Protein AF-A0A7S3HAK2-F1 (afdb_monomer_lite)

InterPro domains:
  IPR001623 DnaJ domain [PF00226] (1-46)
  IPR001623 DnaJ domain [PS50076] (1-49)
  IPR001623 DnaJ domain [cd06257] (1-38)
  IPR036869 Chaperone J-domain superfamily [G3DSA:1.10.287.110] (1-47)
  IPR036869 Chaperone J-domain superfamily [SSF46565] (1-77)

Foldseek 3Di:
DVQLVVLPLVVVVVVPPCSPVSVVSNVVVVLVCVQVVDPVSVLLCLQPNDVCRDDPVLVVLVCCLCVVPVVVLVVLLVLLVVLVVVLVQLVDPVSLVVLVVVLVVLVVLLVVQDDDPPDGCPDPVNVVVNVVSVVSNVLSVCCVVPVLLSQLVSLLVSVCVVPPPVVCVVDVVVVVVSSVVSSVVSVVCVVVSVVVSVVSVVVSVVSVVVSVVVSVVVVVVSVVSCVVRVVVSVVVVVVVVVVVVVVVVVVVVVVVVVVVVVVVVVVVVVVVVVPDDDD

Radius of gyration: 39.03 Å; chains: 1; bounding box: 120×48×98 Å

Structure (mmCIF, N/CA/C/O backbone):
data_AF-A0A7S3HAK2-F1
#
_entry.id   AF-A0A7S3HAK2-F1
#
loop_
_atom_site.group_PDB
_atom_site.id
_atom_site.type_symbol
_atom_site.label_atom_id
_atom_site.label_alt_id
_atom_site.label_comp_id
_atom_site.label_asym_id
_atom_site.label_entity_id
_atom_site.label_seq_id
_atom_site.pdbx_PDB_ins_code
_atom_site.Cartn_x
_atom_site.Cartn_y
_atom_site.Cartn_z
_atom_site.occupancy
_atom_site.B_iso_or_equiv
_atom_site.auth_seq_id
_atom_site.auth_comp_id
_atom_site.auth_asym_id
_atom_site.auth_atom_id
_atom_site.pdbx_PDB_model_num
ATOM 1 N N . ARG A 1 1 ? 29.337 -20.079 -20.427 1.00 81.25 1 ARG A N 1
ATOM 2 C CA . ARG A 1 1 ? 29.742 -21.440 -19.977 1.00 81.25 1 ARG A CA 1
ATOM 3 C C . ARG A 1 1 ? 31.171 -21.497 -19.427 1.00 81.25 1 ARG A C 1
ATOM 5 O O . ARG A 1 1 ? 31.326 -21.960 -18.312 1.00 81.25 1 ARG A O 1
ATOM 12 N N . ARG A 1 2 ? 32.216 -21.047 -20.148 1.00 88.50 2 ARG A N 1
ATOM 13 C CA . ARG A 1 2 ? 33.596 -21.025 -19.597 1.00 88.50 2 ARG A CA 1
ATOM 14 C C . ARG A 1 2 ? 33.740 -20.060 -18.409 1.00 88.50 2 ARG A C 1
ATOM 16 O O . ARG A 1 2 ? 34.145 -20.494 -17.342 1.00 88.50 2 ARG A O 1
ATOM 23 N N . MET A 1 3 ? 33.287 -18.815 -18.568 1.00 86.31 3 MET A N 1
ATOM 24 C CA . MET A 1 3 ? 33.316 -17.786 -17.513 1.00 86.31 3 MET A CA 1
ATOM 25 C C . MET A 1 3 ? 32.530 -18.194 -16.254 1.00 86.31 3 MET A C 1
ATOM 27 O O . MET A 1 3 ? 33.024 -18.076 -15.141 1.00 86.31 3 MET A O 1
ATOM 31 N N . SER A 1 4 ? 31.337 -18.778 -16.424 1.00 85.88 4 SER A N 1
ATOM 32 C CA . SER A 1 4 ? 30.518 -19.258 -15.300 1.00 85.88 4 SER A CA 1
ATOM 33 C C . SER A 1 4 ? 31.188 -20.386 -14.505 1.00 85.88 4 SER A C 1
ATOM 35 O O . SER A 1 4 ? 30.979 -20.486 -13.308 1.00 85.88 4 SER A O 1
ATOM 37 N N . LEU A 1 5 ? 32.007 -21.229 -15.146 1.00 86.38 5 LEU A N 1
ATOM 38 C CA . LEU A 1 5 ? 32.773 -22.285 -14.469 1.00 86.38 5 LEU A CA 1
ATOM 39 C C . LEU A 1 5 ? 34.067 -21.776 -13.815 1.00 86.38 5 LEU A C 1
ATOM 41 O O . LEU A 1 5 ? 34.674 -22.505 -13.035 1.00 86.38 5 LEU A O 1
ATOM 45 N N . GLN A 1 6 ? 34.540 -20.581 -14.168 1.00 86.06 6 GLN A N 1
ATOM 46 C CA . GLN A 1 6 ? 35.710 -19.956 -13.542 1.00 86.06 6 GLN A CA 1
ATOM 47 C C . GLN A 1 6 ? 35.320 -19.211 -12.264 1.00 86.06 6 GLN A C 1
ATOM 49 O O . GLN A 1 6 ? 36.037 -19.310 -11.277 1.00 86.06 6 GLN A O 1
ATOM 54 N N . HIS A 1 7 ? 34.159 -18.552 -12.268 1.00 87.69 7 HIS A N 1
ATOM 55 C CA . HIS A 1 7 ? 33.665 -17.745 -11.148 1.00 87.69 7 HIS A CA 1
ATOM 56 C C . HIS A 1 7 ? 32.578 -18.436 -10.307 1.00 87.69 7 HIS A C 1
ATOM 58 O O . HIS A 1 7 ? 31.926 -17.783 -9.507 1.00 87.69 7 HIS A O 1
ATOM 64 N N . HIS A 1 8 ? 32.350 -19.745 -10.472 1.00 87.06 8 HIS A N 1
ATOM 65 C CA . HIS A 1 8 ? 31.317 -20.449 -9.704 1.00 87.06 8 HIS A CA 1
ATOM 66 C C . HIS A 1 8 ? 31.630 -20.411 -8.195 1.00 87.06 8 HIS A C 1
ATOM 68 O O . HIS A 1 8 ? 32.752 -20.780 -7.825 1.00 87.06 8 HIS A O 1
ATOM 74 N N . PRO A 1 9 ? 30.669 -20.054 -7.320 1.00 83.50 9 PRO A N 1
ATOM 75 C CA . PRO A 1 9 ? 30.913 -19.903 -5.883 1.00 83.50 9 PRO A CA 1
ATOM 76 C C . PRO A 1 9 ? 31.498 -21.176 -5.258 1.00 83.50 9 PRO A C 1
ATOM 78 O O . PRO A 1 9 ? 32.501 -21.104 -4.555 1.00 83.50 9 PRO A O 1
ATOM 81 N N . ASP A 1 10 ? 30.979 -22.354 -5.616 1.00 84.69 10 ASP A N 1
ATOM 82 C CA . ASP A 1 10 ? 31.488 -23.638 -5.101 1.00 84.69 10 ASP A CA 1
ATOM 83 C C . ASP A 1 10 ? 32.946 -23.934 -5.482 1.00 84.69 10 ASP A C 1
ATOM 85 O O . ASP A 1 10 ? 33.647 -24.644 -4.766 1.00 84.69 10 ASP A O 1
ATOM 89 N N . LYS A 1 11 ? 33.425 -23.385 -6.604 1.00 81.94 11 LYS A N 1
ATOM 90 C CA . LYS A 1 11 ? 34.792 -23.614 -7.079 1.00 81.94 11 LYS A CA 1
ATOM 91 C C . LYS A 1 11 ? 35.786 -22.651 -6.437 1.00 81.94 11 LYS A C 1
ATOM 93 O O . LYS A 1 11 ? 36.896 -23.056 -6.112 1.00 81.94 11 LYS A O 1
ATOM 98 N N . VAL A 1 12 ? 35.396 -21.390 -6.246 1.00 77.56 12 VAL A N 1
ATOM 99 C CA . VAL A 1 12 ? 36.269 -20.356 -5.663 1.00 77.56 12 VAL A CA 1
ATOM 100 C C . VAL A 1 12 ? 36.343 -20.477 -4.139 1.00 77.56 12 VAL A C 1
ATOM 102 O O . VAL A 1 12 ? 37.389 -20.204 -3.551 1.00 77.56 12 VAL A O 1
ATOM 105 N N . ARG A 1 13 ? 35.293 -21.005 -3.493 1.00 66.19 13 ARG A N 1
ATOM 106 C CA . ARG A 1 13 ? 35.274 -21.289 -2.047 1.00 66.19 13 ARG A CA 1
ATOM 107 C C . ARG A 1 13 ? 36.37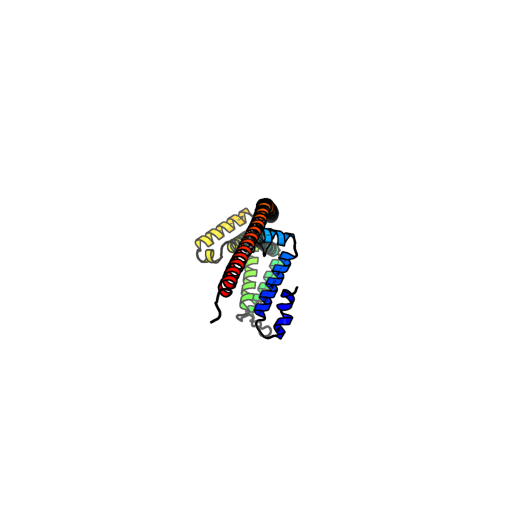1 -22.271 -1.611 1.00 66.19 13 ARG A C 1
ATOM 109 O O . ARG A 1 13 ? 36.808 -22.214 -0.468 1.00 66.19 13 ARG A O 1
ATOM 116 N N . ALA A 1 14 ? 36.858 -23.112 -2.526 1.00 61.66 14 ALA A N 1
ATOM 117 C CA . ALA A 1 14 ? 37.976 -24.029 -2.298 1.00 61.66 14 ALA A CA 1
ATOM 118 C C . ALA A 1 14 ? 39.368 -23.364 -2.382 1.00 61.66 14 ALA A C 1
ATOM 120 O O . ALA A 1 14 ? 40.349 -23.965 -1.952 1.00 61.66 14 ALA A O 1
ATOM 121 N N . SER A 1 15 ? 39.477 -22.144 -2.923 1.00 63.06 15 SER A N 1
ATOM 122 C CA . SER A 1 15 ? 40.757 -21.456 -3.180 1.00 63.06 15 SER A CA 1
ATOM 123 C C . SER A 1 15 ? 41.043 -20.262 -2.258 1.00 63.06 15 SER A C 1
ATOM 125 O O . SER A 1 15 ? 42.064 -19.604 -2.423 1.00 63.06 15 SER A O 1
ATOM 127 N N . GLY A 1 16 ? 40.197 -20.003 -1.256 1.00 61.69 16 GLY A N 1
ATOM 128 C CA . GLY A 1 16 ? 40.540 -19.163 -0.098 1.00 61.69 16 GLY A CA 1
ATOM 129 C C . GLY A 1 16 ? 40.621 -17.644 -0.310 1.00 61.69 16 GLY A C 1
ATOM 130 O O . GLY A 1 16 ? 40.811 -16.934 0.672 1.00 61.69 16 GLY A O 1
ATOM 131 N N . SER A 1 17 ? 40.436 -17.110 -1.523 1.00 60.62 17 SER A N 1
ATOM 132 C CA . SER A 1 17 ? 40.455 -15.661 -1.779 1.00 60.62 17 SER A CA 1
ATOM 133 C C . SER A 1 17 ? 39.215 -15.160 -2.535 1.00 60.62 17 SER A C 1
ATOM 135 O O . SER A 1 17 ? 38.797 -15.717 -3.546 1.00 60.62 17 SER A O 1
ATOM 137 N N . SER A 1 18 ? 38.621 -14.097 -1.980 1.00 67.69 18 SER A N 1
ATOM 138 C CA . SER A 1 18 ? 37.522 -13.267 -2.500 1.00 67.69 18 SER A CA 1
ATOM 139 C C . SER A 1 18 ? 36.277 -13.997 -3.038 1.00 67.69 18 SER A C 1
ATOM 141 O O . SER A 1 18 ? 35.887 -13.880 -4.201 1.00 67.69 18 SER A O 1
ATOM 143 N N . CYS A 1 19 ? 35.603 -14.739 -2.150 1.00 76.88 19 CYS A N 1
ATOM 144 C CA . CYS A 1 19 ? 34.289 -15.343 -2.423 1.00 76.88 19 CYS A CA 1
ATOM 145 C C . CYS A 1 19 ? 33.247 -14.291 -2.859 1.00 76.88 19 CYS A C 1
ATOM 147 O O . CYS A 1 19 ? 32.404 -14.564 -3.709 1.00 76.88 19 CYS A O 1
ATOM 149 N N . GLU A 1 20 ? 33.335 -13.079 -2.310 1.00 81.06 20 GLU A N 1
ATOM 150 C CA . GLU A 1 20 ? 32.412 -11.980 -2.593 1.00 81.06 20 GLU A CA 1
ATOM 151 C C . GLU A 1 20 ? 32.584 -11.424 -4.016 1.00 81.06 20 GLU A C 1
ATOM 153 O O . GLU A 1 20 ? 31.606 -11.352 -4.760 1.00 81.06 20 GLU A O 1
ATOM 158 N N . GLU A 1 21 ? 33.819 -11.158 -4.462 1.00 82.75 21 GLU A N 1
ATOM 159 C CA . GLU A 1 21 ? 34.089 -10.731 -5.846 1.00 82.75 21 GLU A CA 1
ATOM 160 C C . GLU A 1 21 ? 33.729 -11.809 -6.871 1.00 82.75 21 GLU A C 1
ATOM 162 O O . GLU A 1 21 ? 33.242 -11.507 -7.963 1.00 82.75 21 GLU A O 1
ATOM 167 N N . ALA A 1 22 ? 33.972 -13.080 -6.543 1.00 83.81 22 ALA A N 1
ATOM 168 C CA . ALA A 1 22 ? 33.587 -14.184 -7.412 1.00 83.81 22 ALA A CA 1
ATOM 169 C C . ALA A 1 22 ? 32.064 -14.297 -7.535 1.00 83.81 22 ALA A C 1
ATOM 171 O O . ALA A 1 22 ? 31.567 -14.508 -8.640 1.00 83.81 22 ALA A O 1
ATOM 172 N N . ASN A 1 23 ? 31.329 -14.104 -6.436 1.00 85.94 23 ASN A N 1
ATOM 173 C CA . ASN A 1 23 ? 29.870 -14.114 -6.441 1.00 85.94 23 ASN A CA 1
ATOM 174 C C . ASN A 1 23 ? 29.300 -12.920 -7.229 1.00 85.94 23 ASN A C 1
ATOM 176 O O . ASN A 1 23 ? 28.389 -13.102 -8.035 1.00 85.94 23 ASN A O 1
ATOM 180 N N . ALA A 1 24 ? 29.891 -11.728 -7.080 1.00 85.50 24 ALA A N 1
ATOM 181 C CA . ALA A 1 24 ? 29.535 -10.548 -7.870 1.00 85.50 24 ALA A CA 1
ATOM 182 C C . ALA A 1 24 ? 29.743 -10.794 -9.376 1.00 85.50 24 ALA A C 1
ATOM 184 O O . ALA A 1 24 ? 28.796 -10.690 -10.156 1.00 85.50 24 ALA A O 1
ATOM 185 N N . LYS A 1 25 ? 30.933 -11.263 -9.781 1.00 87.31 25 LYS A N 1
ATOM 186 C CA . LYS A 1 25 ? 31.226 -11.606 -11.187 1.00 87.31 25 LYS A CA 1
ATOM 187 C C . LYS A 1 25 ? 30.340 -12.728 -11.715 1.00 87.31 25 LYS A C 1
ATOM 189 O O . LYS A 1 25 ? 29.960 -12.724 -12.884 1.00 87.31 25 LYS A O 1
ATOM 194 N N . PHE A 1 26 ? 30.006 -13.715 -10.888 1.00 89.50 26 PHE A N 1
ATOM 195 C CA . PHE A 1 26 ? 29.101 -14.787 -11.285 1.00 89.50 26 PHE A CA 1
ATOM 196 C C . PHE A 1 26 ? 27.686 -14.263 -11.548 1.00 89.50 26 PHE A C 1
ATOM 198 O O . PHE A 1 26 ? 27.078 -14.651 -12.550 1.00 89.50 26 PHE A O 1
ATOM 205 N N . ASN A 1 27 ? 27.193 -13.356 -10.701 1.00 86.94 27 ASN A N 1
ATOM 206 C CA . ASN A 1 27 ? 25.912 -12.681 -10.892 1.00 86.94 27 ASN A CA 1
ATOM 207 C C . ASN A 1 27 ? 25.912 -11.824 -12.164 1.00 86.94 27 ASN A C 1
ATOM 209 O O . ASN A 1 27 ? 24.995 -11.966 -12.970 1.00 86.94 27 ASN A O 1
ATOM 213 N N . GLU A 1 28 ? 26.968 -11.051 -12.429 1.00 86.62 28 GLU A N 1
ATOM 214 C CA . GLU A 1 28 ? 27.127 -10.307 -13.690 1.00 86.62 28 GLU A CA 1
ATOM 215 C C . GLU A 1 28 ? 27.095 -11.235 -14.915 1.00 86.62 28 GLU A C 1
ATOM 217 O O . GLU A 1 28 ? 26.378 -10.989 -15.885 1.00 86.62 28 GLU A O 1
ATOM 222 N N . ILE A 1 29 ? 27.826 -12.357 -14.871 1.00 89.56 29 ILE A N 1
ATOM 223 C CA . ILE A 1 29 ? 27.848 -13.347 -15.960 1.00 89.56 29 ILE A CA 1
ATOM 224 C C . ILE A 1 29 ? 26.463 -13.969 -16.166 1.00 89.56 29 ILE A C 1
ATOM 226 O O . ILE A 1 29 ? 26.085 -14.266 -17.305 1.00 89.56 29 ILE A O 1
ATOM 230 N N . LYS A 1 30 ? 25.720 -14.208 -15.082 1.00 89.06 30 LYS A N 1
ATOM 231 C CA . LYS A 1 30 ? 24.353 -14.726 -15.136 1.00 89.06 30 LYS A CA 1
ATOM 232 C C . LYS A 1 30 ? 23.422 -13.710 -15.801 1.00 89.06 30 LYS A C 1
ATOM 234 O O . LYS A 1 30 ? 22.763 -14.077 -16.768 1.00 89.06 30 LYS A O 1
ATOM 239 N N . ILE A 1 31 ? 23.455 -12.450 -15.368 1.00 83.75 31 ILE A N 1
ATOM 240 C CA . ILE A 1 31 ? 22.661 -11.355 -15.948 1.00 83.75 31 ILE A CA 1
ATOM 241 C C . ILE A 1 31 ? 22.978 -11.196 -17.440 1.00 83.75 31 ILE A C 1
ATOM 243 O O . ILE A 1 31 ? 22.075 -11.226 -18.278 1.00 83.75 31 ILE A O 1
ATOM 247 N N . ALA A 1 32 ? 24.263 -11.138 -17.801 1.00 87.12 32 ALA A N 1
ATOM 248 C CA . ALA A 1 32 ? 24.695 -11.035 -19.192 1.00 87.12 32 ALA A CA 1
ATOM 249 C C . ALA A 1 32 ? 24.219 -12.229 -20.033 1.00 87.12 32 ALA A C 1
ATOM 251 O O . ALA A 1 32 ? 23.797 -12.067 -21.179 1.00 87.12 32 ALA A O 1
ATOM 252 N N . ARG A 1 33 ? 24.256 -13.446 -19.478 1.00 90.00 33 ARG A N 1
ATOM 253 C CA . ARG A 1 33 ? 23.726 -14.634 -20.156 1.00 90.00 33 ARG A CA 1
ATOM 254 C C . ARG A 1 33 ? 22.219 -14.523 -20.367 1.00 90.00 33 ARG A C 1
ATOM 256 O O . ARG A 1 33 ? 21.771 -14.842 -21.464 1.00 90.00 33 ARG A O 1
ATOM 263 N N . ASP A 1 34 ? 21.466 -14.099 -19.361 1.00 85.25 34 ASP A N 1
ATOM 264 C CA . ASP A 1 34 ? 20.006 -14.005 -19.438 1.00 85.25 34 ASP A CA 1
ATOM 265 C C . ASP A 1 34 ? 19.568 -12.973 -20.490 1.00 85.25 34 ASP A C 1
ATOM 267 O O . ASP A 1 34 ? 18.621 -13.221 -21.235 1.00 85.25 34 ASP A O 1
ATOM 271 N N . ILE A 1 35 ? 20.312 -11.870 -20.636 1.00 82.56 35 ILE A N 1
ATOM 272 C CA . ILE A 1 35 ? 20.111 -10.895 -21.720 1.00 82.56 35 ILE A CA 1
ATOM 273 C C . ILE A 1 35 ? 20.455 -11.503 -23.087 1.00 82.56 35 ILE A C 1
ATOM 275 O O . ILE A 1 35 ? 19.730 -11.288 -24.052 1.00 82.56 35 ILE A O 1
ATOM 279 N N . LEU A 1 36 ? 21.559 -12.250 -23.198 1.00 85.00 36 LEU A N 1
ATOM 280 C CA . LEU A 1 36 ? 22.047 -12.773 -24.482 1.00 85.00 36 LEU A CA 1
ATOM 281 C C . LEU A 1 36 ? 21.280 -14.000 -25.001 1.00 85.00 36 LEU A C 1
ATOM 283 O O . LEU A 1 36 ? 21.288 -14.241 -26.212 1.00 85.00 36 LEU A O 1
ATOM 287 N N . VAL A 1 37 ? 20.693 -14.800 -24.108 1.00 89.69 37 VAL A N 1
ATOM 288 C CA . VAL A 1 37 ? 19.916 -16.003 -24.454 1.00 89.69 37 VAL A CA 1
ATOM 289 C C . VAL A 1 37 ? 18.532 -15.628 -24.976 1.00 89.69 37 VAL A C 1
ATOM 291 O O . VAL A 1 37 ? 18.062 -16.259 -25.922 1.00 89.69 37 VAL A O 1
ATOM 294 N N . ASP A 1 38 ? 17.903 -14.608 -24.395 1.00 82.50 38 ASP A N 1
ATOM 295 C CA . ASP A 1 38 ? 16.605 -14.110 -24.841 1.00 82.50 38 ASP A CA 1
ATOM 296 C C . ASP A 1 38 ? 16.791 -13.192 -26.072 1.00 82.50 38 ASP A C 1
ATOM 298 O O . ASP A 1 38 ? 17.42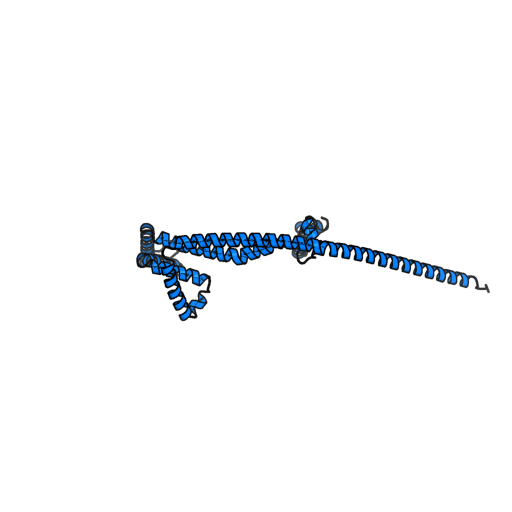3 -12.135 -25.968 1.00 82.50 38 ASP A O 1
ATOM 302 N N . PRO A 1 39 ? 16.277 -13.571 -27.261 1.00 81.25 39 PRO A N 1
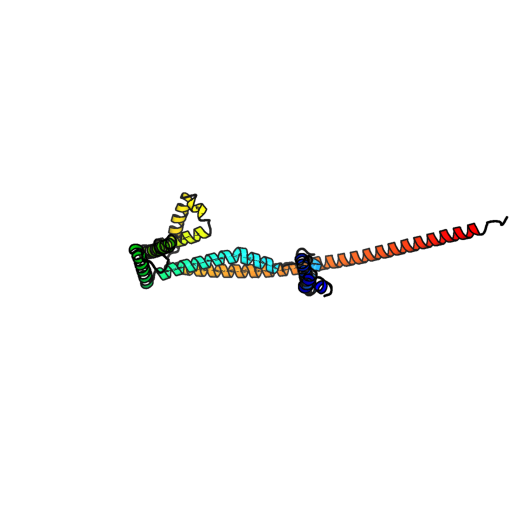ATOM 303 C CA . PRO A 1 39 ? 16.470 -12.797 -28.484 1.00 81.25 39 PRO A CA 1
ATOM 304 C C . PRO A 1 39 ? 15.849 -11.396 -28.409 1.00 81.25 39 PRO A C 1
ATOM 306 O O . PRO A 1 39 ? 16.384 -10.467 -29.025 1.00 81.25 39 PRO A O 1
ATOM 309 N N . ASP A 1 40 ? 14.772 -11.213 -27.643 1.00 75.81 40 ASP A N 1
ATOM 310 C CA . ASP A 1 40 ? 14.106 -9.923 -27.501 1.00 75.81 40 ASP A CA 1
ATOM 311 C C . ASP A 1 40 ? 14.887 -8.996 -26.573 1.00 75.81 40 ASP A C 1
ATOM 313 O O . ASP A 1 40 ? 15.149 -7.847 -26.949 1.00 75.81 40 ASP A O 1
ATOM 317 N N . ARG A 1 41 ? 15.356 -9.505 -25.424 1.00 75.06 41 ARG A N 1
ATOM 318 C CA . ARG A 1 41 ? 16.231 -8.741 -24.512 1.00 75.06 41 ARG A CA 1
ATOM 319 C C . ARG A 1 41 ? 17.558 -8.396 -25.165 1.00 75.06 41 ARG A C 1
ATOM 321 O O . ARG A 1 41 ? 18.004 -7.254 -25.070 1.00 75.06 41 ARG A O 1
ATOM 328 N N . ARG A 1 42 ? 18.153 -9.338 -25.900 1.00 81.94 42 ARG A N 1
ATOM 329 C CA . ARG A 1 42 ? 19.372 -9.096 -26.673 1.00 81.94 42 ARG A CA 1
ATOM 330 C C . ARG A 1 42 ? 19.169 -7.977 -27.687 1.00 81.94 42 ARG A C 1
ATOM 332 O O . ARG A 1 42 ? 20.033 -7.117 -27.814 1.00 81.94 42 ARG A O 1
ATOM 339 N N . LYS A 1 43 ? 18.035 -7.962 -28.397 1.00 76.69 43 LYS A N 1
ATOM 340 C CA . LYS A 1 43 ? 17.720 -6.915 -29.378 1.00 76.69 43 LYS A CA 1
ATOM 341 C C . LYS A 1 43 ? 17.527 -5.548 -28.712 1.00 76.69 43 LYS A C 1
ATOM 343 O O . LYS A 1 43 ? 17.961 -4.553 -29.284 1.00 76.69 43 LYS A O 1
ATOM 348 N N . ILE A 1 44 ? 16.912 -5.489 -27.528 1.00 68.25 44 ILE A N 1
ATOM 349 C CA . ILE A 1 44 ? 16.760 -4.252 -26.738 1.00 68.25 44 ILE A CA 1
ATOM 350 C C . ILE A 1 44 ? 18.128 -3.742 -26.272 1.00 68.25 44 ILE A C 1
ATOM 352 O O . ILE A 1 44 ? 18.466 -2.602 -26.572 1.00 68.25 44 ILE A O 1
ATOM 356 N N . HIS A 1 45 ? 18.948 -4.595 -25.654 1.00 73.94 45 HIS A N 1
ATOM 357 C CA . HIS A 1 45 ? 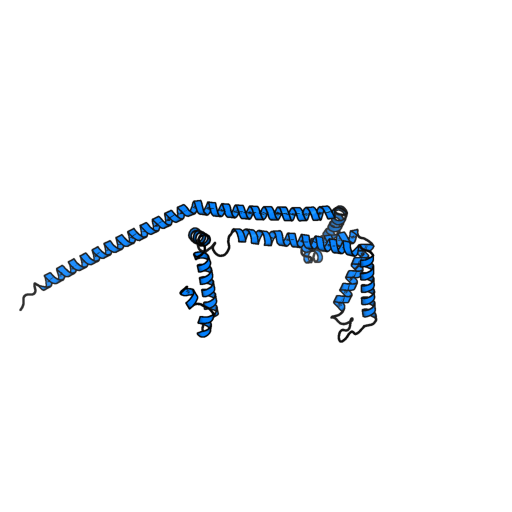20.305 -4.245 -25.216 1.00 73.94 45 HIS A CA 1
ATOM 358 C C . HIS A 1 45 ? 21.183 -3.773 -26.388 1.00 73.94 45 HIS A C 1
ATOM 360 O O . HIS A 1 45 ? 21.924 -2.799 -26.284 1.00 73.94 45 HIS A O 1
ATOM 366 N N . ASP A 1 46 ? 21.057 -4.419 -27.548 1.00 73.88 46 ASP A N 1
ATOM 367 C CA . ASP A 1 46 ? 21.720 -4.000 -28.783 1.00 73.88 46 ASP A CA 1
ATOM 368 C C . ASP A 1 46 ? 21.246 -2.621 -29.283 1.00 73.88 46 ASP A C 1
ATOM 370 O O . ASP A 1 46 ? 22.010 -1.918 -29.951 1.00 73.88 46 ASP A O 1
ATOM 374 N N . THR A 1 47 ? 19.991 -2.256 -29.016 1.00 65.75 47 THR A N 1
ATOM 375 C CA . THR A 1 47 ? 19.382 -1.019 -29.522 1.00 65.75 47 THR A CA 1
ATOM 376 C C . THR A 1 47 ? 19.637 0.164 -28.586 1.00 65.75 47 THR A C 1
ATOM 378 O O . THR A 1 47 ? 19.961 1.249 -29.054 1.00 65.75 47 THR A O 1
ATOM 381 N N . PHE A 1 48 ? 19.530 -0.046 -27.275 1.00 62.09 48 PHE A N 1
ATOM 382 C CA . PHE A 1 48 ? 19.531 1.027 -26.279 1.00 62.09 48 PHE A CA 1
ATOM 383 C C . PHE A 1 48 ? 20.806 1.108 -25.427 1.00 62.09 48 PHE A C 1
ATOM 385 O O . PHE A 1 48 ? 21.026 2.120 -24.771 1.00 62.09 48 PHE A O 1
ATOM 392 N N . GLY A 1 49 ? 21.674 0.092 -25.459 1.00 64.81 49 GLY A N 1
ATOM 393 C CA . GLY A 1 49 ? 22.841 0.017 -24.578 1.00 64.81 49 GLY A CA 1
ATOM 394 C C . GLY A 1 49 ? 22.516 -0.561 -23.195 1.00 64.81 49 GLY A C 1
ATOM 395 O O . GLY A 1 49 ? 21.433 -1.096 -22.967 1.00 64.81 49 GLY A O 1
ATOM 396 N N . ILE A 1 50 ? 23.501 -0.499 -22.294 1.00 59.31 50 ILE A N 1
ATOM 397 C CA . ILE A 1 50 ? 23.497 -1.161 -20.974 1.00 59.31 50 ILE A CA 1
ATOM 398 C C . ILE A 1 50 ? 22.433 -0.567 -20.024 1.00 59.31 50 ILE A C 1
ATOM 400 O O . ILE A 1 50 ? 21.909 -1.291 -19.183 1.00 59.31 50 ILE A O 1
ATOM 404 N N . ASP A 1 51 ? 22.029 0.694 -20.219 1.00 53.78 51 ASP A N 1
ATOM 405 C CA . ASP A 1 51 ? 21.234 1.459 -19.239 1.00 53.78 51 ASP A CA 1
ATOM 406 C C . ASP A 1 51 ? 19.724 1.141 -19.196 1.00 53.78 51 ASP A C 1
ATOM 408 O O . ASP A 1 51 ? 19.017 1.664 -18.344 1.00 53.78 51 ASP A O 1
ATOM 412 N N . LEU A 1 52 ? 19.208 0.267 -20.069 1.00 53.97 52 LEU A N 1
ATOM 413 C CA . LEU A 1 52 ? 17.799 -0.186 -20.062 1.00 53.97 52 LEU A CA 1
ATOM 414 C C . LEU A 1 52 ? 17.664 -1.704 -19.801 1.00 53.97 52 LEU A C 1
ATOM 416 O O . LEU A 1 52 ? 16.636 -2.309 -20.101 1.00 53.97 52 LEU A O 1
ATOM 420 N N . GLY A 1 53 ? 18.740 -2.357 -19.344 1.00 49.81 53 GLY A N 1
ATOM 421 C CA . GLY A 1 53 ? 18.910 -3.812 -19.447 1.00 49.81 53 GLY A CA 1
ATOM 422 C C . GLY A 1 53 ? 18.434 -4.669 -18.270 1.00 49.81 53 GLY A C 1
ATOM 423 O O . GLY A 1 53 ? 18.299 -5.889 -18.445 1.00 49.81 53 GLY A O 1
ATOM 424 N N . GLU A 1 54 ? 18.190 -4.094 -17.092 1.00 59.38 54 GLU A N 1
ATOM 425 C CA . GLU A 1 54 ? 17.920 -4.899 -15.891 1.00 59.38 54 GLU A CA 1
ATOM 426 C C . GLU A 1 54 ? 16.437 -5.258 -15.736 1.00 59.38 54 GLU A C 1
ATOM 428 O O . GLU A 1 54 ? 16.126 -6.445 -15.593 1.00 59.38 54 GLU A O 1
ATOM 433 N N . GLU A 1 55 ? 15.521 -4.301 -15.908 1.00 58.88 55 GLU A N 1
ATOM 434 C CA . GLU A 1 55 ? 14.074 -4.533 -15.848 1.00 58.88 55 GLU A CA 1
ATOM 435 C C . GLU A 1 55 ? 13.383 -4.200 -17.174 1.00 58.88 55 GLU A C 1
ATOM 437 O O . GLU A 1 55 ? 13.812 -3.347 -17.948 1.00 58.88 55 GLU A O 1
ATOM 442 N N . LYS A 1 56 ? 12.300 -4.923 -17.489 1.00 67.19 56 LYS A N 1
ATOM 443 C CA . LYS A 1 56 ? 11.465 -4.528 -18.626 1.00 67.19 56 LYS A CA 1
ATOM 444 C C . LYS A 1 56 ? 10.834 -3.179 -18.250 1.00 67.19 56 LYS A C 1
ATOM 446 O O . LYS A 1 56 ? 10.191 -3.129 -17.210 1.00 67.19 56 LYS A O 1
ATOM 451 N N . PRO A 1 57 ? 10.912 -2.130 -19.077 1.00 68.25 57 PRO A N 1
ATOM 452 C CA . PRO A 1 57 ? 10.270 -0.836 -18.788 1.00 68.25 57 PRO A CA 1
ATOM 453 C C . PRO A 1 57 ? 8.753 -0.952 -18.536 1.00 68.25 57 PRO A C 1
ATOM 455 O O . PRO A 1 57 ? 8.169 -0.172 -17.791 1.00 68.25 57 PRO A O 1
ATOM 458 N N . GLU A 1 58 ? 8.102 -1.975 -19.098 1.00 71.06 58 GLU A N 1
ATOM 459 C CA . GLU A 1 58 ? 6.711 -2.333 -18.783 1.00 71.06 58 GLU A CA 1
ATOM 460 C C . GLU A 1 58 ? 6.523 -2.733 -17.310 1.00 71.06 58 GLU A C 1
ATOM 462 O O . GLU A 1 58 ? 5.509 -2.393 -16.701 1.00 71.06 58 GLU A O 1
ATOM 467 N N . LEU A 1 59 ? 7.502 -3.452 -16.745 1.00 73.81 59 LEU A N 1
ATOM 468 C CA . LEU A 1 59 ? 7.529 -3.836 -15.337 1.00 73.81 59 LEU A CA 1
ATOM 469 C C . LEU A 1 59 ? 7.812 -2.630 -14.451 1.00 73.81 59 LEU A C 1
ATOM 471 O O . LEU A 1 59 ? 7.167 -2.538 -13.423 1.00 73.81 59 LEU A O 1
ATOM 475 N N . GLU A 1 60 ? 8.676 -1.693 -14.845 1.00 77.44 60 GLU A N 1
ATOM 476 C CA . GLU A 1 60 ? 8.927 -0.469 -14.066 1.00 77.44 60 GLU A CA 1
ATOM 477 C C . GLU A 1 60 ? 7.669 0.399 -13.945 1.00 77.44 60 GLU A C 1
ATOM 479 O O . GLU A 1 60 ? 7.291 0.826 -12.857 1.00 77.44 60 GLU A O 1
ATOM 484 N N . VAL A 1 61 ? 6.951 0.623 -15.049 1.00 79.56 61 VAL A N 1
ATOM 485 C CA . VAL A 1 61 ? 5.693 1.386 -15.011 1.00 79.56 61 VAL A CA 1
ATOM 486 C C . VAL A 1 61 ? 4.628 0.645 -14.205 1.00 79.56 61 VAL A C 1
ATOM 488 O O . VAL A 1 61 ? 3.862 1.269 -13.469 1.00 79.56 61 VAL A O 1
ATOM 491 N N . TRP A 1 62 ? 4.606 -0.687 -14.283 1.00 80.50 62 TRP A N 1
ATOM 492 C CA . TRP A 1 62 ? 3.724 -1.505 -13.459 1.00 80.50 62 TRP A CA 1
ATOM 493 C C . TRP A 1 62 ? 4.095 -1.450 -11.972 1.00 80.50 62 TRP A C 1
ATOM 495 O O . TRP A 1 62 ? 3.214 -1.260 -11.140 1.00 80.50 62 TRP A O 1
ATOM 505 N N . THR A 1 63 ? 5.370 -1.581 -11.608 1.00 81.38 63 THR A N 1
ATOM 506 C CA . THR A 1 63 ? 5.828 -1.549 -10.212 1.00 81.38 63 THR A CA 1
ATOM 507 C C . THR A 1 63 ? 5.660 -0.164 -9.607 1.00 81.38 63 THR A C 1
ATOM 509 O O . THR A 1 63 ? 5.208 -0.070 -8.468 1.00 81.38 63 THR A O 1
ATOM 512 N N . ILE A 1 64 ? 5.910 0.904 -10.368 1.00 85.50 64 ILE A N 1
ATOM 513 C CA . ILE A 1 64 ? 5.623 2.283 -9.957 1.00 85.50 64 ILE A CA 1
ATOM 514 C C . ILE A 1 64 ? 4.111 2.483 -9.814 1.00 85.50 64 ILE A C 1
ATOM 516 O O . ILE A 1 64 ? 3.651 2.969 -8.784 1.00 85.50 64 ILE A O 1
ATOM 520 N N . GLY A 1 65 ? 3.307 2.065 -10.796 1.00 80.50 65 GLY A N 1
ATOM 521 C CA . GLY A 1 65 ? 1.849 2.198 -10.738 1.00 80.50 65 GLY A CA 1
ATOM 522 C C . GLY A 1 65 ? 1.235 1.440 -9.555 1.00 80.50 65 GLY A C 1
ATOM 523 O O . GLY A 1 65 ? 0.441 1.990 -8.787 1.00 80.50 65 GLY A O 1
ATOM 524 N N . VAL A 1 66 ? 1.644 0.189 -9.350 1.00 84.69 66 VAL A N 1
ATOM 525 C CA . VAL A 1 66 ? 1.178 -0.644 -8.235 1.00 84.69 66 VAL A CA 1
ATOM 526 C C . VAL A 1 66 ? 1.710 -0.132 -6.896 1.00 84.69 66 VAL A C 1
ATOM 528 O O . VAL A 1 66 ? 0.951 -0.027 -5.934 1.00 84.69 66 VAL A O 1
ATOM 531 N N . GLY A 1 67 ? 2.995 0.207 -6.817 1.00 85.62 67 GLY A N 1
ATOM 532 C CA . GLY A 1 67 ? 3.653 0.624 -5.582 1.00 85.62 67 GLY A CA 1
ATOM 533 C C . GLY A 1 67 ? 3.228 2.012 -5.112 1.00 85.62 67 GLY A C 1
ATOM 534 O O . GLY A 1 67 ? 2.931 2.192 -3.933 1.00 85.62 67 GLY A O 1
ATOM 535 N N . SER A 1 68 ? 3.157 2.984 -6.020 1.00 86.06 68 SER A N 1
ATOM 536 C CA . SER A 1 68 ? 2.879 4.383 -5.682 1.00 86.06 68 SER A CA 1
ATOM 537 C C . SER A 1 68 ? 1.391 4.719 -5.643 1.00 86.06 68 SER A C 1
ATOM 539 O O . SER A 1 68 ? 1.008 5.603 -4.882 1.00 86.06 68 SER A O 1
ATOM 541 N N . MET A 1 69 ? 0.544 4.047 -6.433 1.00 84.00 69 MET A N 1
ATOM 542 C CA . MET A 1 69 ? -0.895 4.344 -6.469 1.00 84.00 69 MET A CA 1
ATOM 543 C C . MET A 1 69 ? -1.729 3.233 -5.840 1.00 84.00 69 MET A C 1
ATOM 545 O O . MET A 1 69 ? -2.452 3.475 -4.872 1.00 84.00 69 MET A O 1
ATOM 549 N N . LEU A 1 70 ? -1.617 2.001 -6.346 1.00 86.81 70 LEU A N 1
ATOM 550 C CA . LEU A 1 70 ? -2.516 0.922 -5.930 1.00 86.81 70 LEU A CA 1
ATOM 551 C C . LEU A 1 70 ? -2.310 0.517 -4.46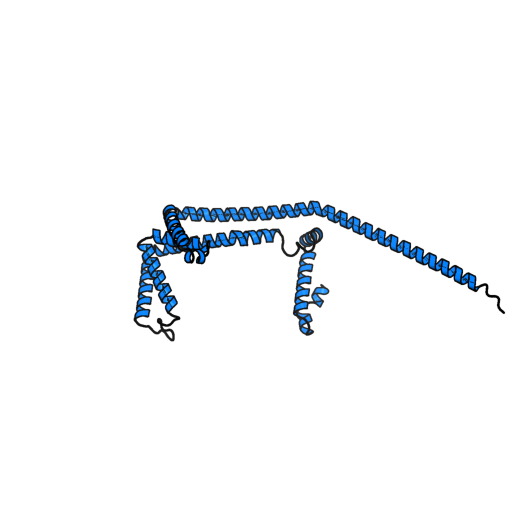4 1.00 86.81 70 LEU A C 1
ATOM 553 O O . LEU A 1 70 ? -3.286 0.262 -3.766 1.00 86.81 70 LEU A O 1
ATOM 557 N N . SER A 1 71 ? -1.066 0.479 -3.984 1.00 88.62 71 SER A N 1
ATOM 558 C CA . SER A 1 71 ? -0.748 0.070 -2.613 1.00 88.62 71 SER A CA 1
ATOM 559 C C . SER A 1 71 ? -1.288 1.051 -1.558 1.00 88.62 71 SER A C 1
ATOM 561 O O . SER A 1 71 ? -2.039 0.604 -0.680 1.00 88.62 71 SER A O 1
ATOM 563 N N . PRO A 1 72 ? -1.043 2.378 -1.640 1.00 87.62 72 PRO A N 1
ATOM 564 C CA . PRO A 1 72 ? -1.657 3.335 -0.718 1.00 87.62 72 PRO A CA 1
ATOM 565 C C . PRO A 1 72 ? -3.185 3.326 -0.782 1.00 87.62 72 PRO A C 1
ATOM 567 O O . PRO A 1 72 ? -3.847 3.309 0.255 1.00 87.62 72 PRO A O 1
ATOM 570 N N . MET A 1 73 ? -3.761 3.269 -1.987 1.00 86.56 73 MET A N 1
ATOM 571 C CA . MET A 1 73 ? -5.216 3.275 -2.173 1.00 86.56 73 MET A CA 1
ATOM 572 C C . MET A 1 73 ? -5.872 1.990 -1.668 1.00 86.56 73 MET A C 1
ATOM 574 O O . MET A 1 73 ? -6.918 2.045 -1.025 1.00 86.56 73 MET A O 1
ATOM 578 N N . GLY A 1 74 ? -5.243 0.841 -1.913 1.00 86.44 74 GLY A N 1
ATOM 579 C CA . GLY A 1 74 ? -5.678 -0.459 -1.418 1.00 86.44 74 GLY A CA 1
ATOM 580 C C . GLY A 1 74 ? -5.568 -0.550 0.100 1.00 86.44 74 GLY A C 1
ATOM 581 O O . GLY A 1 74 ? -6.501 -1.012 0.752 1.00 86.44 74 GLY A O 1
ATOM 582 N N . THR A 1 75 ? -4.483 -0.034 0.681 1.00 89.31 75 THR A N 1
ATOM 583 C CA . THR A 1 75 ? -4.309 0.042 2.139 1.00 89.31 75 THR A CA 1
ATOM 584 C C . THR A 1 75 ? -5.359 0.951 2.767 1.00 89.31 75 THR A C 1
ATOM 586 O O . THR A 1 75 ? -5.971 0.581 3.768 1.00 89.31 75 THR A O 1
ATOM 589 N N . PHE A 1 76 ? -5.618 2.113 2.163 1.00 88.44 76 PHE A N 1
ATOM 590 C CA . PHE A 1 76 ? -6.667 3.024 2.608 1.00 88.44 76 PHE A CA 1
ATOM 591 C C . PHE A 1 76 ? -8.051 2.363 2.530 1.00 88.44 76 PHE A C 1
ATOM 593 O O . PHE A 1 76 ? -8.777 2.363 3.520 1.00 88.44 76 PHE A O 1
ATOM 600 N N . ALA A 1 77 ? -8.384 1.714 1.409 1.00 88.56 77 ALA A N 1
ATOM 601 C CA . ALA A 1 77 ? -9.643 0.990 1.235 1.00 88.56 77 ALA A CA 1
ATOM 602 C C . ALA A 1 77 ? -9.822 -0.151 2.235 1.00 88.56 77 ALA A C 1
ATOM 604 O O . ALA A 1 77 ? -10.883 -0.281 2.848 1.00 88.56 77 ALA A O 1
ATOM 605 N N . LEU A 1 78 ? -8.770 -0.938 2.457 1.00 89.69 78 LEU A N 1
ATOM 606 C CA . LEU A 1 78 ? -8.775 -2.002 3.450 1.00 89.69 78 LEU A CA 1
ATOM 607 C C . LEU A 1 78 ? -8.985 -1.436 4.857 1.00 89.69 78 LEU A C 1
ATOM 609 O O . LEU A 1 78 ? -9.816 -1.955 5.596 1.00 89.69 78 LEU A O 1
ATOM 613 N N . LYS A 1 79 ? -8.296 -0.347 5.222 1.00 90.50 79 LYS A N 1
ATOM 614 C CA . LYS A 1 79 ? -8.483 0.325 6.516 1.00 90.50 79 LYS A CA 1
ATOM 615 C C . LYS A 1 79 ? -9.905 0.858 6.676 1.00 90.50 79 LYS A C 1
ATOM 617 O O . LYS A 1 79 ? -10.502 0.635 7.725 1.00 90.50 79 LYS A O 1
ATOM 622 N N . THR A 1 80 ? -10.479 1.499 5.654 1.00 89.88 80 THR A N 1
ATOM 623 C CA . THR A 1 80 ? -11.878 1.961 5.673 1.00 89.88 80 THR A CA 1
ATOM 624 C C . THR A 1 80 ? -12.844 0.791 5.861 1.00 89.88 80 THR A C 1
ATOM 626 O O . THR A 1 80 ? -13.743 0.861 6.701 1.00 89.88 80 THR A O 1
ATOM 629 N N . PHE A 1 81 ? -12.635 -0.309 5.133 1.00 90.94 81 PHE A N 1
ATOM 630 C CA . PHE A 1 81 ? -13.451 -1.513 5.252 1.00 90.94 81 PHE A CA 1
ATOM 631 C C . PHE A 1 81 ? -13.345 -2.145 6.645 1.00 90.94 81 PHE A C 1
ATOM 633 O O . PHE A 1 81 ? -14.370 -2.426 7.264 1.00 90.94 81 PHE A O 1
ATOM 640 N N . VAL A 1 82 ? -12.128 -2.321 7.168 1.00 91.88 82 VAL A N 1
ATOM 641 C CA . VAL A 1 82 ? -11.878 -2.893 8.500 1.00 91.88 82 VAL A CA 1
ATOM 642 C C . VAL A 1 82 ? -12.470 -2.005 9.591 1.00 91.88 82 VAL A C 1
ATOM 644 O O . VAL A 1 82 ? -13.202 -2.507 10.438 1.00 91.88 82 VAL A O 1
ATOM 647 N N . MET A 1 83 ? -12.230 -0.691 9.549 1.00 92.00 83 MET A N 1
ATOM 648 C CA . MET A 1 83 ? -12.828 0.271 10.483 1.00 92.00 83 MET A CA 1
ATOM 649 C C . MET A 1 83 ? -14.356 0.151 10.477 1.00 92.00 83 MET A C 1
ATOM 651 O O . MET A 1 83 ? -14.973 0.041 11.541 1.00 92.00 83 MET A O 1
ATOM 655 N N . ARG A 1 84 ? -14.978 0.079 9.293 1.00 90.50 84 ARG A N 1
ATOM 656 C CA . ARG A 1 84 ? -16.434 -0.036 9.193 1.00 90.50 84 ARG A CA 1
ATOM 657 C C . ARG A 1 84 ? -16.941 -1.386 9.689 1.00 90.50 84 ARG A C 1
ATOM 659 O O . ARG A 1 84 ? -17.962 -1.422 10.374 1.00 90.50 84 ARG A O 1
ATOM 666 N N . ALA A 1 85 ? -16.238 -2.470 9.374 1.00 91.56 85 ALA A N 1
ATOM 667 C CA . ALA A 1 85 ? -16.554 -3.804 9.862 1.00 91.56 85 ALA A CA 1
ATOM 668 C C . ALA A 1 85 ? -16.481 -3.860 11.394 1.00 91.56 85 ALA A C 1
ATOM 670 O O . ALA A 1 85 ? -17.383 -4.414 12.010 1.00 91.56 85 ALA A O 1
ATOM 671 N N . VAL A 1 86 ? -15.478 -3.226 12.011 1.00 90.62 86 VAL A N 1
ATOM 672 C CA . VAL A 1 86 ? -15.337 -3.127 13.473 1.00 90.62 86 VAL A CA 1
ATOM 673 C C . VAL A 1 86 ? -16.491 -2.339 14.093 1.00 90.62 86 VAL A C 1
ATOM 675 O O . VAL A 1 86 ? -17.102 -2.807 15.048 1.00 90.62 86 VAL A O 1
ATOM 678 N N . ILE A 1 87 ? -16.849 -1.172 13.550 1.00 89.62 87 ILE A N 1
ATOM 679 C CA . ILE A 1 87 ? -17.992 -0.399 14.072 1.00 89.62 87 ILE A CA 1
ATOM 680 C C . ILE A 1 87 ? -19.296 -1.186 13.920 1.00 89.62 87 ILE A C 1
ATOM 682 O O . ILE A 1 87 ? -20.134 -1.189 14.822 1.00 89.62 87 ILE A O 1
ATOM 686 N N . TRP A 1 88 ? -19.469 -1.873 12.792 1.00 91.44 88 TRP A N 1
ATOM 687 C CA . TRP A 1 88 ? -20.650 -2.684 12.533 1.00 91.44 88 TRP A CA 1
ATOM 688 C C . TRP A 1 88 ? -20.750 -3.888 13.481 1.00 91.44 88 TRP A C 1
ATOM 690 O O . TRP A 1 88 ? -21.812 -4.096 14.068 1.00 91.44 88 TRP A O 1
ATOM 700 N N . THR A 1 89 ? -19.658 -4.628 13.703 1.00 89.88 89 THR A N 1
ATOM 701 C CA . THR A 1 89 ? -19.637 -5.756 14.649 1.00 89.88 89 THR A CA 1
ATOM 702 C C . THR A 1 89 ? -19.827 -5.293 16.092 1.00 89.88 89 THR A C 1
ATOM 704 O O . THR A 1 89 ? -20.577 -5.928 16.829 1.00 89.88 89 THR A O 1
ATOM 707 N N . MET A 1 90 ? -19.245 -4.158 16.491 1.00 88.88 90 MET A N 1
ATOM 708 C CA . MET A 1 90 ? -19.477 -3.556 17.815 1.00 88.88 90 MET A CA 1
ATOM 709 C C . MET A 1 90 ? -20.914 -3.044 17.991 1.00 88.88 90 MET A C 1
ATOM 711 O O . MET A 1 90 ? -21.430 -2.984 19.111 1.00 88.88 90 MET A O 1
ATOM 715 N N . GLY A 1 91 ? -21.591 -2.716 16.888 1.00 88.25 91 GLY A N 1
ATOM 716 C CA . GLY A 1 91 ? -23.015 -2.393 16.870 1.00 88.25 91 GLY A CA 1
ATOM 717 C C . GLY A 1 91 ? -23.922 -3.580 17.218 1.00 88.25 91 GLY A C 1
ATOM 718 O O . GLY A 1 91 ? -25.065 -3.373 17.633 1.00 88.25 91 GLY A O 1
ATOM 719 N N . TRP A 1 92 ? -23.443 -4.827 17.109 1.00 93.69 92 TRP A N 1
ATOM 720 C CA . TRP A 1 92 ? -24.202 -5.984 17.577 1.00 93.69 92 TRP A CA 1
ATOM 721 C C . TRP A 1 92 ? -24.203 -6.066 19.101 1.00 93.69 92 TRP A C 1
ATOM 723 O O . TRP A 1 92 ? -23.173 -6.267 19.745 1.00 93.69 92 TRP A O 1
ATOM 733 N N . ARG A 1 93 ? -25.410 -6.002 19.678 1.00 92.44 93 ARG A N 1
ATOM 734 C CA . ARG A 1 93 ? -25.628 -6.015 21.133 1.00 92.44 93 ARG A CA 1
ATOM 735 C C . ARG A 1 93 ? -24.911 -7.170 21.836 1.00 92.44 93 ARG A C 1
ATOM 737 O O . ARG A 1 93 ? -24.252 -6.943 22.842 1.00 92.44 93 ARG A O 1
ATOM 744 N N . TYR A 1 94 ? -24.982 -8.386 21.288 1.00 93.38 94 TYR A N 1
ATOM 745 C CA . TYR A 1 94 ? -24.341 -9.565 21.885 1.00 93.38 94 TYR A CA 1
ATOM 746 C C . TYR A 1 94 ? -22.815 -9.451 21.956 1.00 93.38 94 TYR A C 1
ATOM 748 O O . TYR A 1 94 ? -22.230 -9.796 22.979 1.00 93.38 94 TYR A O 1
ATOM 756 N N . ILE A 1 95 ? -22.175 -8.930 20.905 1.00 91.44 95 ILE A N 1
ATOM 757 C CA . ILE A 1 95 ? -20.720 -8.741 20.888 1.00 91.44 95 ILE A CA 1
ATOM 758 C C . ILE A 1 95 ? -20.325 -7.672 21.903 1.00 91.44 95 ILE A C 1
ATOM 760 O O . ILE A 1 95 ? -19.414 -7.899 22.696 1.00 91.44 95 ILE A O 1
ATOM 764 N N . GLY A 1 96 ? -21.038 -6.544 21.945 1.00 90.31 96 GLY A N 1
ATOM 765 C CA . GLY A 1 96 ? -20.735 -5.506 22.927 1.00 90.31 96 GLY A CA 1
ATOM 766 C C . GLY A 1 96 ? -20.920 -5.985 24.372 1.00 90.31 96 GLY A C 1
ATOM 767 O O . GLY A 1 96 ? -20.069 -5.691 25.206 1.00 90.31 96 GLY A O 1
ATOM 768 N N . TYR A 1 97 ? -21.932 -6.812 24.672 1.00 93.50 97 TYR A N 1
ATOM 769 C CA . TYR A 1 97 ? -22.057 -7.429 26.002 1.00 93.50 97 TYR A CA 1
ATOM 770 C C . TYR A 1 97 ? -20.875 -8.342 26.347 1.00 93.50 97 TYR A C 1
ATOM 772 O O . TYR A 1 97 ? -20.396 -8.296 27.479 1.00 93.50 97 TYR A O 1
ATOM 780 N N . LEU A 1 98 ? -20.372 -9.134 25.393 1.00 94.12 98 LEU A N 1
ATOM 781 C CA . LEU A 1 98 ? -19.182 -9.965 25.607 1.00 94.12 98 LEU A CA 1
ATOM 782 C C . LEU A 1 98 ? -17.932 -9.119 25.874 1.00 94.12 98 LEU A C 1
ATOM 784 O O . LEU A 1 98 ? -17.175 -9.432 26.790 1.00 94.12 98 LEU A O 1
ATOM 788 N N . VAL A 1 99 ? -17.730 -8.033 25.120 1.00 93.00 99 VAL A N 1
ATOM 789 C CA . VAL A 1 99 ? -16.593 -7.116 25.317 1.00 93.00 99 VAL A CA 1
ATOM 790 C C . VAL A 1 99 ? -16.683 -6.411 26.671 1.00 93.00 99 VAL A C 1
ATOM 792 O O . VAL A 1 99 ? -15.682 -6.334 27.381 1.00 93.00 99 VAL A O 1
ATOM 795 N N . LEU A 1 100 ? -17.873 -5.951 27.070 1.00 93.44 100 LEU A N 1
ATOM 796 C CA . LEU A 1 100 ? -18.100 -5.353 28.389 1.00 93.44 100 LEU A CA 1
ATOM 797 C C . LEU A 1 100 ? -17.838 -6.355 29.517 1.00 93.44 100 LEU A C 1
ATOM 799 O O . LEU A 1 100 ? -17.173 -6.013 30.493 1.00 93.44 100 LEU A O 1
ATOM 803 N N . LEU A 1 101 ? -18.306 -7.598 29.373 1.00 95.50 101 LEU A N 1
ATOM 804 C CA . LEU A 1 101 ? -18.049 -8.663 30.341 1.00 95.50 101 LEU A CA 1
ATOM 805 C C . LEU A 1 101 ? -16.549 -8.954 30.452 1.00 95.50 101 LEU A C 1
ATOM 807 O O . LEU A 1 101 ? -16.026 -9.035 31.561 1.00 95.50 101 LEU A O 1
ATOM 811 N N . LEU A 1 102 ? -15.840 -9.049 29.326 1.00 94.69 102 LEU A N 1
ATOM 812 C CA . LEU A 1 102 ? -14.395 -9.268 29.309 1.00 94.69 102 LEU A CA 1
ATOM 813 C C . LEU A 1 102 ? -13.638 -8.092 29.942 1.00 94.69 102 LEU A C 1
ATOM 815 O O . LEU A 1 102 ? -12.721 -8.309 30.731 1.00 94.69 102 LEU A O 1
ATOM 819 N N . GLY A 1 103 ? -14.068 -6.856 29.682 1.00 94.00 103 GLY A N 1
ATOM 820 C CA . GLY A 1 103 ? -13.541 -5.660 30.337 1.00 94.00 103 GLY A CA 1
ATOM 821 C C . GLY A 1 103 ? -13.750 -5.667 31.853 1.00 94.00 103 GLY A C 1
ATOM 822 O O . GLY A 1 103 ? -12.818 -5.369 32.599 1.00 94.00 103 GLY A O 1
ATOM 823 N N . MET A 1 104 ? -14.930 -6.084 32.323 1.00 94.44 104 MET A N 1
ATOM 824 C CA . MET A 1 104 ? -15.217 -6.256 33.753 1.00 94.44 104 MET A CA 1
ATOM 825 C C . MET A 1 104 ? -14.341 -7.341 34.387 1.00 94.44 104 MET A C 1
ATOM 827 O O . MET A 1 104 ? -13.835 -7.145 35.491 1.00 94.44 104 MET A O 1
ATOM 831 N N . VAL A 1 105 ? -14.111 -8.458 33.688 1.00 94.94 105 VAL A N 1
ATOM 832 C CA . VAL A 1 105 ? -13.194 -9.515 34.142 1.00 94.94 105 VAL A CA 1
ATOM 833 C C . VAL A 1 105 ? -11.768 -8.975 34.264 1.00 94.94 105 VAL A C 1
ATOM 835 O O . VAL A 1 105 ? -11.132 -9.188 35.293 1.00 94.94 105 VAL A O 1
ATOM 838 N N . VAL A 1 106 ? -11.273 -8.226 33.273 1.00 93.38 106 VAL A N 1
ATOM 839 C CA . VAL A 1 106 ? -9.933 -7.610 33.323 1.00 93.38 106 VAL A CA 1
ATOM 840 C C . VAL A 1 106 ? -9.825 -6.598 34.468 1.00 93.38 106 VAL A C 1
ATOM 842 O O . VAL A 1 106 ? -8.842 -6.622 35.208 1.00 93.38 106 VAL A O 1
ATOM 845 N N . ALA A 1 107 ? -10.839 -5.752 34.666 1.00 92.50 107 ALA A N 1
ATOM 846 C CA . ALA A 1 107 ? -10.873 -4.790 35.766 1.00 92.50 107 ALA A CA 1
ATOM 847 C C . ALA A 1 107 ? -10.864 -5.483 37.140 1.00 92.50 107 ALA A C 1
ATOM 849 O O . ALA A 1 107 ? -10.163 -5.045 38.052 1.00 92.50 107 ALA A O 1
ATOM 850 N N . LEU A 1 108 ? -11.590 -6.595 37.276 1.00 94.31 108 LEU A N 1
ATOM 851 C CA . LEU A 1 108 ? -11.627 -7.396 38.498 1.00 94.31 108 LEU A CA 1
ATOM 852 C C . LEU A 1 108 ? -10.290 -8.108 38.752 1.00 94.31 108 LEU A C 1
ATOM 854 O O . LEU A 1 108 ? -9.788 -8.076 39.874 1.00 94.31 108 LEU A O 1
ATOM 858 N N . LEU A 1 109 ? -9.666 -8.680 37.716 1.00 91.88 109 LEU A N 1
ATOM 859 C CA . LEU A 1 109 ? -8.321 -9.266 37.809 1.00 91.88 109 LEU A CA 1
ATOM 860 C C . LEU A 1 109 ? -7.269 -8.224 38.217 1.00 91.88 109 LEU A C 1
ATOM 862 O O . LEU A 1 109 ? -6.377 -8.535 39.009 1.00 91.88 109 LEU A O 1
ATOM 866 N N . TYR A 1 110 ? -7.394 -6.991 37.716 1.00 91.00 110 TYR A N 1
ATOM 867 C CA . TYR A 1 110 ? -6.546 -5.868 38.113 1.00 91.00 110 TYR A CA 1
ATOM 868 C C . TYR A 1 110 ? -6.784 -5.456 39.574 1.00 91.00 110 TYR A C 1
ATOM 870 O O . TYR A 1 110 ? -5.826 -5.251 40.317 1.00 91.00 110 TYR A O 1
ATOM 878 N N . ALA A 1 111 ? -8.045 -5.380 40.012 1.00 91.69 111 ALA A N 1
ATOM 879 C CA . ALA A 1 111 ? -8.405 -4.987 41.376 1.00 91.69 111 ALA A CA 1
ATOM 880 C C . ALA A 1 111 ? -7.947 -6.001 42.439 1.00 91.69 111 ALA A C 1
ATOM 882 O O . ALA A 1 111 ? -7.533 -5.601 43.526 1.00 91.69 111 ALA A O 1
ATOM 883 N N . ILE A 1 112 ? -7.996 -7.299 42.123 1.00 93.38 112 ILE A N 1
ATOM 884 C CA . ILE A 1 112 ? -7.589 -8.390 43.028 1.00 93.38 112 ILE A CA 1
ATOM 885 C C . ILE A 1 112 ? -6.058 -8.590 43.038 1.00 93.38 112 ILE A C 1
ATOM 887 O O . ILE A 1 112 ? -5.544 -9.352 43.853 1.00 93.38 112 ILE A O 1
ATOM 891 N N . ASP A 1 113 ? -5.312 -7.893 42.169 1.00 87.94 113 ASP A N 1
ATOM 892 C CA . ASP A 1 113 ? -3.875 -8.115 41.937 1.00 87.94 113 ASP A CA 1
ATOM 893 C C . ASP A 1 113 ? -3.572 -9.599 41.655 1.00 87.94 113 ASP A C 1
ATOM 895 O O . ASP A 1 113 ? -2.688 -10.225 42.251 1.00 87.94 113 ASP A O 1
ATOM 899 N N . PHE A 1 114 ? -4.374 -10.195 40.763 1.00 87.44 114 PHE A N 1
ATOM 900 C CA . PHE A 1 114 ? -4.275 -11.614 40.446 1.00 87.44 114 PHE A CA 1
ATOM 901 C C . PHE A 1 114 ? -2.882 -11.943 39.893 1.00 87.44 114 PHE A C 1
ATOM 903 O O . PHE A 1 114 ? -2.404 -11.334 38.932 1.00 87.44 114 PHE A O 1
ATOM 910 N N . LYS A 1 115 ? -2.226 -12.935 40.501 1.00 87.00 115 LYS A N 1
ATOM 911 C CA . LYS A 1 115 ? -0.947 -13.472 40.033 1.00 87.00 115 LYS A CA 1
ATOM 912 C C . LYS A 1 115 ? -1.188 -14.737 39.234 1.00 87.00 115 LYS A C 1
ATOM 914 O O . LYS A 1 115 ? -1.596 -15.749 39.801 1.00 87.00 115 LYS A O 1
ATOM 919 N N . PHE A 1 116 ? -0.868 -14.703 37.944 1.00 82.69 116 PHE A N 1
ATOM 920 C CA . PHE A 1 116 ? -0.821 -15.911 37.129 1.00 82.69 116 PHE A CA 1
ATOM 921 C C . PHE A 1 116 ? 0.628 -16.237 36.779 1.00 82.69 116 PHE A C 1
ATOM 923 O O . PHE A 1 116 ? 1.279 -15.509 36.029 1.00 82.69 116 PHE A O 1
ATOM 930 N N . ARG A 1 117 ? 1.134 -17.348 37.327 1.00 84.69 117 ARG A N 1
ATOM 931 C CA . ARG A 1 117 ? 2.549 -17.746 37.232 1.00 84.69 117 ARG A CA 1
ATOM 932 C C . ARG A 1 117 ? 3.470 -16.631 37.757 1.00 84.69 117 ARG A C 1
ATOM 934 O O . ARG A 1 117 ? 3.412 -16.316 38.941 1.00 84.69 117 ARG A O 1
ATOM 941 N N . GLU A 1 118 ? 4.286 -16.036 36.892 1.00 80.62 118 GLU A N 1
ATOM 942 C CA . GLU A 1 118 ? 5.249 -14.975 37.224 1.00 80.62 118 GLU A CA 1
ATOM 943 C C . GLU A 1 118 ? 4.745 -13.569 36.858 1.00 80.62 118 GLU A C 1
ATOM 945 O O . GLU A 1 118 ? 5.333 -12.570 37.271 1.00 80.62 118 GLU A O 1
ATOM 950 N N . VAL A 1 119 ? 3.628 -13.467 36.130 1.00 72.19 119 VAL A N 1
ATOM 951 C CA . VAL A 1 119 ? 3.093 -12.185 35.664 1.00 72.19 119 VAL A CA 1
ATOM 952 C C . VAL A 1 119 ? 2.110 -11.646 36.701 1.00 72.19 119 VAL A C 1
ATOM 954 O O . VAL A 1 119 ? 1.050 -12.228 36.951 1.00 72.19 119 VAL A O 1
ATOM 957 N N . LYS A 1 120 ? 2.461 -10.515 37.322 1.00 81.81 120 LYS A N 1
ATOM 958 C CA . LYS A 1 120 ? 1.507 -9.713 38.097 1.00 81.81 120 LYS A CA 1
ATOM 959 C C . LYS A 1 120 ? 0.743 -8.830 37.121 1.00 81.81 120 LYS A C 1
ATOM 961 O O . LYS A 1 120 ? 1.369 -8.098 36.367 1.00 81.81 120 LYS A O 1
ATOM 966 N N . VAL A 1 121 ? -0.586 -8.826 37.165 1.00 79.12 121 VAL A N 1
ATOM 967 C CA . VAL A 1 121 ? -1.400 -7.956 36.288 1.00 79.12 121 VAL A CA 1
ATOM 968 C C . VAL A 1 121 ? -1.092 -6.466 36.513 1.00 79.12 121 VAL A C 1
ATOM 970 O O . VAL A 1 121 ? -1.220 -5.653 35.603 1.00 79.12 121 VAL A O 1
ATOM 973 N N . ARG A 1 122 ? -0.614 -6.107 37.710 1.00 83.38 122 ARG A N 1
ATOM 974 C CA . ARG A 1 122 ? -0.163 -4.754 38.052 1.00 83.38 122 ARG A CA 1
ATOM 975 C C . ARG A 1 122 ? 1.287 -4.449 37.650 1.00 83.38 122 ARG A C 1
ATOM 977 O O . ARG A 1 122 ? 1.768 -3.355 37.941 1.00 83.38 122 ARG A O 1
ATOM 984 N N . SER A 1 123 ? 2.000 -5.399 37.036 1.00 88.69 123 SER A N 1
ATOM 985 C CA . SER A 1 123 ? 3.339 -5.148 36.501 1.00 88.69 123 SER A CA 1
ATOM 986 C C . SER A 1 123 ? 3.271 -4.216 35.293 1.00 88.69 123 SER A C 1
ATOM 988 O O . SER A 1 123 ? 2.222 -4.031 34.669 1.00 88.69 123 SER A O 1
ATOM 990 N N . GLN A 1 124 ? 4.419 -3.640 34.946 1.00 89.25 124 GLN A N 1
ATOM 991 C CA . GLN A 1 124 ? 4.569 -2.807 33.755 1.00 89.25 124 GLN A CA 1
ATOM 992 C C . GLN A 1 124 ? 4.182 -3.564 32.468 1.00 89.25 124 GLN A C 1
ATOM 994 O O . GLN A 1 124 ? 3.713 -2.944 31.519 1.00 89.25 124 GLN A O 1
ATOM 999 N N . ASP A 1 125 ? 4.270 -4.898 32.481 1.00 86.75 125 ASP A N 1
ATOM 1000 C CA . ASP A 1 125 ? 3.881 -5.770 31.367 1.00 86.75 125 ASP A CA 1
ATOM 1001 C C . ASP A 1 125 ? 2.362 -5.977 31.266 1.00 86.75 125 ASP A C 1
ATOM 1003 O O . ASP A 1 125 ? 1.840 -6.238 30.184 1.00 86.75 125 ASP A O 1
ATOM 1007 N N . GLY A 1 126 ? 1.632 -5.866 32.383 1.00 84.75 126 GLY A N 1
ATOM 1008 C CA . GLY A 1 126 ? 0.172 -6.005 32.430 1.00 84.75 126 GLY A CA 1
ATOM 1009 C C . GLY A 1 126 ? -0.580 -4.732 32.028 1.00 84.75 126 GLY A C 1
ATOM 1010 O O . GLY A 1 126 ? -1.698 -4.792 31.509 1.00 84.75 126 GLY A O 1
ATOM 1011 N N . LEU A 1 127 ? 0.049 -3.571 32.220 1.00 88.69 127 LEU A N 1
ATOM 1012 C CA . LEU A 1 127 ? -0.544 -2.251 31.995 1.00 88.69 127 LEU A CA 1
ATOM 1013 C C . LEU A 1 127 ? -1.060 -2.024 30.554 1.00 88.69 127 LEU A C 1
ATOM 1015 O O . LEU A 1 127 ? -2.183 -1.531 30.422 1.00 88.69 127 LEU A O 1
ATOM 1019 N N . PRO A 1 128 ? -0.356 -2.434 29.477 1.00 90.62 128 PRO A N 1
ATOM 1020 C CA . PRO A 1 128 ? -0.869 -2.325 28.109 1.00 90.62 128 PRO A CA 1
ATOM 1021 C C . PRO A 1 128 ? -2.183 -3.083 27.881 1.00 90.62 128 PRO A C 1
ATOM 1023 O O . PRO A 1 128 ? -3.052 -2.592 27.163 1.00 90.62 128 PRO A O 1
ATOM 1026 N N . TYR A 1 129 ? -2.371 -4.243 28.519 1.00 88.62 129 TYR A N 1
ATOM 1027 C CA . TYR A 1 129 ? -3.601 -5.032 28.385 1.00 88.62 129 TYR A CA 1
ATOM 1028 C C . TYR A 1 129 ? -4.781 -4.378 29.101 1.00 88.62 129 TYR A C 1
ATOM 1030 O O . TYR A 1 129 ? -5.892 -4.372 28.573 1.00 88.62 129 TYR A O 1
ATOM 1038 N N . VAL A 1 130 ? -4.546 -3.790 30.278 1.00 90.62 130 VAL A N 1
ATOM 1039 C CA . VAL A 1 130 ? -5.581 -3.067 31.034 1.00 90.62 130 VAL A CA 1
ATOM 1040 C C . VAL A 1 130 ? -5.998 -1.801 30.289 1.00 90.62 130 VAL A C 1
ATOM 1042 O O . VAL A 1 130 ? -7.192 -1.546 30.139 1.00 90.62 130 VAL A O 1
ATOM 1045 N N . ILE A 1 131 ? -5.030 -1.043 29.765 1.00 90.44 131 ILE A N 1
ATOM 1046 C CA . ILE A 1 131 ? -5.301 0.131 28.926 1.00 90.44 131 ILE A CA 1
ATOM 1047 C C . ILE A 1 131 ? -6.056 -0.289 27.663 1.00 90.44 131 ILE A C 1
ATOM 1049 O O . ILE A 1 131 ? -7.080 0.309 27.347 1.00 90.44 131 ILE A O 1
ATOM 1053 N N . GLY A 1 132 ? -5.611 -1.347 26.980 1.00 88.88 132 GLY A N 1
ATOM 1054 C CA . GLY A 1 132 ? -6.274 -1.868 25.785 1.00 88.88 132 GLY A CA 1
ATOM 1055 C C . GLY A 1 132 ? -7.720 -2.299 26.046 1.00 88.88 132 GLY A C 1
ATOM 1056 O O . GLY A 1 132 ? -8.618 -1.916 25.296 1.00 88.88 132 GLY A O 1
ATOM 1057 N N . ALA A 1 133 ? -7.972 -3.027 27.138 1.00 90.19 133 ALA A N 1
ATOM 1058 C CA . ALA A 1 133 ? -9.320 -3.419 27.548 1.00 90.19 133 ALA A CA 1
ATOM 1059 C C . ALA A 1 133 ? -10.189 -2.201 27.903 1.00 90.19 133 ALA A C 1
ATOM 1061 O O . ALA A 1 133 ? -11.346 -2.133 27.491 1.00 90.19 133 ALA A O 1
ATOM 1062 N N . GLY A 1 134 ? -9.628 -1.217 28.613 1.00 91.56 134 GLY A N 1
ATOM 1063 C CA . GLY A 1 134 ? -10.310 0.034 28.944 1.00 91.56 134 GLY A CA 1
ATOM 1064 C C . GLY A 1 134 ? -10.690 0.845 27.704 1.00 91.56 134 GLY A C 1
ATOM 1065 O O . GLY A 1 134 ? -11.827 1.304 27.597 1.00 91.56 134 GLY A O 1
ATOM 1066 N N . ILE A 1 135 ? -9.778 0.957 26.733 1.00 89.94 135 ILE A N 1
ATOM 1067 C CA . ILE A 1 135 ? -10.045 1.599 25.440 1.00 89.94 135 ILE A CA 1
ATOM 1068 C C . ILE A 1 135 ? -11.154 0.846 24.705 1.00 89.94 135 ILE A C 1
ATOM 1070 O O . ILE A 1 135 ? -12.111 1.476 24.265 1.00 89.94 135 ILE A O 1
ATOM 1074 N N . ALA A 1 136 ? -11.078 -0.486 24.618 1.00 88.56 136 ALA A N 1
ATOM 1075 C CA . ALA A 1 136 ? -12.096 -1.295 23.949 1.00 88.56 136 ALA A CA 1
ATOM 1076 C C . ALA A 1 136 ? -13.491 -1.090 24.565 1.00 88.56 136 ALA A C 1
ATOM 1078 O O . ALA A 1 136 ? -14.451 -0.839 23.837 1.00 88.56 136 ALA A O 1
ATOM 1079 N N . VAL A 1 137 ? -13.600 -1.118 25.898 1.00 92.88 137 VAL A N 1
ATOM 1080 C CA . VAL A 1 137 ? -14.848 -0.825 26.625 1.00 92.88 137 VAL A CA 1
ATOM 1081 C C . VAL A 1 137 ? -15.341 0.595 26.338 1.00 92.88 137 VAL A C 1
ATOM 1083 O O . VAL A 1 137 ? -16.525 0.784 26.054 1.00 92.88 137 VAL A O 1
ATOM 1086 N N . GLY A 1 138 ? -14.443 1.583 26.361 1.00 91.19 138 GLY A N 1
ATOM 1087 C CA . GLY A 1 138 ? -14.761 2.972 26.030 1.00 91.19 138 GLY A CA 1
ATOM 1088 C C . GLY A 1 138 ? -15.305 3.124 24.608 1.00 91.19 138 GLY A C 1
ATOM 1089 O O . GLY A 1 138 ? -16.320 3.791 24.409 1.00 91.19 138 GLY A O 1
ATOM 1090 N N . VAL A 1 139 ? -14.698 2.446 23.629 1.00 89.19 139 VAL A N 1
ATOM 1091 C CA . VAL A 1 139 ? -15.173 2.439 22.239 1.00 89.19 139 VAL A CA 1
ATOM 1092 C C . VAL A 1 139 ? -16.566 1.822 22.139 1.00 89.19 139 VAL A C 1
ATOM 1094 O O . VAL A 1 139 ? -17.434 2.423 21.511 1.00 89.19 139 VAL A O 1
ATOM 1097 N N . VAL A 1 140 ? -16.826 0.679 22.786 1.00 92.62 140 VAL A N 1
ATOM 1098 C CA . VAL A 1 140 ? -18.169 0.064 22.786 1.00 92.62 140 VAL A CA 1
ATOM 1099 C C . VAL A 1 140 ? -19.206 1.014 23.383 1.00 92.62 140 VAL A C 1
ATOM 1101 O O . VAL A 1 140 ? -20.267 1.212 22.789 1.00 92.62 140 VAL A O 1
ATOM 1104 N N . ALA A 1 141 ? -18.891 1.649 24.516 1.00 93.31 141 ALA A N 1
ATOM 1105 C CA . ALA A 1 141 ? -19.784 2.612 25.152 1.00 93.31 141 ALA A CA 1
ATOM 1106 C C . ALA A 1 141 ? -20.085 3.806 24.230 1.00 93.31 141 ALA A C 1
ATOM 1108 O O . ALA A 1 141 ? -21.249 4.173 24.065 1.00 93.31 141 ALA A O 1
ATOM 1109 N N . ILE A 1 142 ? -19.065 4.368 23.571 1.00 92.88 142 ILE A N 1
ATOM 1110 C CA . ILE A 1 142 ? -19.232 5.466 22.608 1.00 92.88 142 ILE A CA 1
ATOM 1111 C C . ILE A 1 142 ? -20.092 5.029 21.419 1.00 92.88 142 ILE A C 1
ATOM 1113 O O . ILE A 1 142 ? -21.013 5.752 21.046 1.00 92.88 142 ILE A O 1
ATOM 1117 N N . VAL A 1 143 ? -19.843 3.846 20.849 1.00 93.69 143 VAL A N 1
ATOM 1118 C CA . VAL A 1 143 ? -20.621 3.310 19.717 1.00 93.69 143 VAL A CA 1
ATOM 1119 C C . VAL A 1 143 ? -22.098 3.155 20.089 1.00 93.69 143 VAL A C 1
ATOM 1121 O O . VAL A 1 143 ? -22.968 3.466 19.273 1.00 93.69 143 VAL A O 1
ATOM 1124 N N . TRP A 1 144 ? -22.395 2.703 21.310 1.00 93.31 144 TRP A N 1
ATOM 1125 C CA . TRP A 1 144 ? -23.765 2.465 21.771 1.00 93.31 144 TRP A CA 1
ATOM 1126 C C . TRP A 1 144 ? -24.510 3.744 22.150 1.00 93.31 144 TRP A C 1
ATOM 1128 O O . TRP A 1 144 ? -25.689 3.877 21.826 1.00 93.31 144 TRP A O 1
ATOM 1138 N N . ILE A 1 145 ? -23.839 4.680 22.825 1.00 94.50 145 ILE A N 1
ATOM 1139 C CA . ILE A 1 145 ? -24.443 5.950 23.250 1.00 94.50 145 ILE A CA 1
ATOM 1140 C C . ILE A 1 145 ? -24.587 6.887 22.050 1.00 94.50 145 ILE A C 1
ATOM 1142 O O . ILE A 1 145 ? -25.620 7.532 21.877 1.00 94.50 145 ILE A O 1
ATOM 1146 N N . TRP A 1 146 ? -23.549 6.966 21.215 1.00 94.44 146 TRP A N 1
ATOM 1147 C CA . TRP A 1 146 ? -23.457 7.953 20.151 1.00 94.44 146 TRP A CA 1
ATOM 1148 C C . TRP A 1 146 ? -22.750 7.401 18.912 1.00 94.44 146 TRP A C 1
ATOM 1150 O O . TRP A 1 146 ? -21.613 7.743 18.593 1.00 94.44 146 TRP A O 1
ATOM 1160 N N . GLN A 1 147 ? -23.482 6.607 18.134 1.00 91.62 147 GLN A N 1
ATOM 1161 C CA . GLN A 1 147 ? -22.979 6.001 16.897 1.00 91.62 147 GLN A CA 1
ATOM 1162 C C . GLN A 1 147 ? -22.348 7.013 15.916 1.00 91.62 147 GLN A C 1
ATOM 1164 O O . GLN A 1 147 ? -21.356 6.705 15.264 1.00 91.62 147 GLN A O 1
ATOM 1169 N N . LEU A 1 148 ? -22.883 8.238 15.841 1.00 93.25 148 LEU A N 1
ATOM 1170 C CA . LEU A 1 148 ? -22.328 9.304 14.997 1.00 93.25 148 LEU A CA 1
ATOM 1171 C C . LEU A 1 148 ? -20.920 9.734 15.444 1.00 93.25 148 LEU A C 1
ATOM 1173 O O . LEU A 1 148 ? -20.076 10.012 14.599 1.00 93.25 148 LEU A O 1
ATOM 1177 N N . LEU A 1 149 ? -20.656 9.763 16.754 1.00 93.50 149 LEU A N 1
ATOM 1178 C CA . LEU A 1 149 ? -19.335 10.087 17.288 1.00 93.50 149 LEU A CA 1
ATOM 1179 C C . LEU A 1 149 ? -18.323 8.983 16.960 1.00 93.50 149 LEU A C 1
ATOM 1181 O O . LEU A 1 149 ? -17.181 9.289 16.633 1.00 93.50 149 LEU A O 1
ATOM 1185 N N . ALA A 1 150 ? -18.743 7.715 16.985 1.00 92.69 150 ALA A N 1
ATOM 1186 C CA . ALA A 1 150 ? -17.894 6.600 16.567 1.00 92.69 150 ALA A CA 1
ATOM 1187 C C . ALA A 1 150 ? -17.539 6.666 15.071 1.00 92.69 150 ALA A C 1
ATOM 1189 O O . ALA A 1 150 ? -16.376 6.489 14.707 1.00 92.69 150 ALA A O 1
ATOM 1190 N N . ASP A 1 151 ? -18.516 6.984 14.214 1.00 92.31 151 ASP A N 1
ATOM 1191 C CA . ASP A 1 151 ? -18.271 7.199 12.784 1.00 92.31 151 ASP A CA 1
ATOM 1192 C C . ASP A 1 151 ? -17.313 8.391 12.567 1.00 92.31 151 ASP A C 1
ATOM 1194 O O . ASP A 1 151 ? -16.349 8.275 11.811 1.00 92.31 151 ASP A O 1
ATOM 1198 N N . ALA A 1 152 ? -17.504 9.505 13.285 1.00 94.38 152 ALA A N 1
ATOM 1199 C CA . ALA A 1 152 ? -16.621 10.674 13.220 1.00 94.38 152 ALA A CA 1
ATOM 1200 C C . ALA A 1 152 ? -15.192 10.375 13.696 1.00 94.38 152 ALA A C 1
ATOM 1202 O O . ALA A 1 152 ? -14.231 10.811 13.059 1.00 94.38 152 ALA A O 1
ATOM 1203 N N . ALA A 1 153 ? -15.043 9.608 14.780 1.00 92.50 153 ALA A N 1
ATOM 1204 C CA . ALA A 1 153 ? -13.746 9.194 15.306 1.00 92.50 153 ALA A CA 1
ATOM 1205 C C . ALA A 1 153 ? -12.995 8.303 14.311 1.00 92.50 153 ALA A C 1
ATOM 1207 O O . ALA A 1 153 ? -11.795 8.480 14.111 1.00 92.50 153 ALA A O 1
ATOM 1208 N N . GLY A 1 154 ? -13.685 7.383 13.636 1.00 90.88 154 GLY A N 1
ATOM 1209 C CA . GLY A 1 154 ? -13.025 6.555 12.636 1.00 90.88 154 GLY A CA 1
ATOM 1210 C C . GLY A 1 154 ? -12.727 7.294 11.325 1.00 90.88 154 GLY A C 1
ATOM 1211 O O . GLY A 1 154 ? -11.705 7.011 10.708 1.00 90.88 154 GLY A O 1
ATOM 1212 N N . ILE A 1 155 ? -13.532 8.284 10.919 1.00 92.69 155 ILE A N 1
ATOM 1213 C CA . ILE A 1 155 ? -13.169 9.175 9.799 1.00 92.69 155 ILE A CA 1
ATOM 1214 C C . ILE A 1 155 ? -11.959 10.034 10.167 1.00 92.69 155 ILE A C 1
ATOM 1216 O O . ILE A 1 155 ? -11.057 10.199 9.351 1.00 92.69 155 ILE A O 1
ATOM 1220 N N . PHE A 1 156 ? -11.910 10.542 11.399 1.00 93.50 156 PHE A N 1
ATOM 1221 C CA . PHE A 1 156 ? -10.745 11.261 11.907 1.00 93.50 156 PHE A CA 1
ATOM 1222 C C . PHE A 1 156 ? -9.495 10.371 11.905 1.00 93.50 156 PHE A C 1
ATOM 1224 O O . PHE A 1 156 ? -8.448 10.798 11.430 1.00 93.50 156 PHE A O 1
ATOM 1231 N N . TYR A 1 157 ? -9.624 9.114 12.339 1.00 91.44 157 TYR A N 1
ATOM 1232 C CA . TYR A 1 157 ? -8.547 8.128 12.269 1.00 91.44 157 TYR A CA 1
ATOM 1233 C C . TYR A 1 157 ? -8.061 7.911 10.825 1.00 91.44 157 TYR A C 1
ATOM 1235 O O . TYR A 1 157 ? -6.864 7.991 10.560 1.00 91.44 157 TYR A O 1
ATOM 1243 N N . LEU A 1 158 ? -8.975 7.733 9.866 1.00 91.06 158 LEU A N 1
ATOM 1244 C CA . LEU A 1 158 ? -8.615 7.608 8.449 1.00 91.06 158 LEU A CA 1
ATOM 1245 C C . LEU A 1 158 ? -7.918 8.867 7.910 1.00 91.06 158 LEU A C 1
ATOM 1247 O O . LEU A 1 158 ? -6.980 8.749 7.126 1.00 91.06 158 LEU A O 1
ATOM 1251 N N . ALA A 1 159 ? -8.333 10.060 8.340 1.00 90.56 159 ALA A N 1
ATOM 1252 C CA . ALA A 1 159 ? -7.666 11.309 7.976 1.00 90.56 159 ALA A CA 1
ATOM 1253 C C . ALA A 1 159 ? -6.256 11.407 8.583 1.00 90.56 159 ALA A C 1
ATOM 1255 O O . ALA A 1 159 ? -5.336 11.846 7.895 1.00 90.56 159 ALA A O 1
ATOM 1256 N N . SER A 1 160 ? -6.068 10.939 9.823 1.00 89.69 160 SER A N 1
ATOM 1257 C CA . SER A 1 160 ? -4.761 10.908 10.501 1.00 89.69 160 SER A CA 1
ATOM 1258 C C . SER A 1 160 ? -3.754 9.911 9.937 1.00 89.69 160 SER A C 1
ATOM 1260 O O . SER A 1 160 ? -2.575 9.957 10.261 1.00 89.69 160 SER A O 1
ATOM 1262 N N . GLU A 1 161 ? -4.207 8.999 9.087 1.00 86.62 161 GLU A N 1
ATOM 1263 C CA . GLU A 1 161 ? -3.320 8.099 8.351 1.00 86.62 161 GLU A CA 1
ATOM 1264 C C . GLU A 1 161 ? -2.827 8.738 7.047 1.00 86.62 161 GLU A C 1
ATOM 1266 O O . GLU A 1 161 ? -1.758 8.395 6.552 1.00 86.62 161 GLU A O 1
ATOM 1271 N N . VAL A 1 162 ? -3.602 9.669 6.480 1.00 86.94 162 VAL A N 1
ATOM 1272 C CA . VAL A 1 162 ? -3.209 10.429 5.282 1.00 86.94 162 VAL A CA 1
ATOM 1273 C C . VAL A 1 162 ? -2.359 11.641 5.664 1.00 86.94 162 VAL A C 1
ATOM 1275 O O . VAL A 1 162 ? -1.432 12.004 4.944 1.00 86.94 162 VAL A O 1
ATOM 1278 N N . VAL A 1 163 ? -2.678 12.269 6.793 1.00 87.06 163 VAL A N 1
ATOM 1279 C CA . VAL A 1 163 ? -1.975 13.427 7.344 1.00 87.06 163 VAL A CA 1
ATOM 1280 C C . VAL A 1 163 ? -1.351 13.002 8.661 1.00 87.06 163 VAL A C 1
ATOM 1282 O O . VAL A 1 163 ? -2.081 12.604 9.559 1.00 87.06 163 VAL A O 1
ATOM 1285 N N . ASP A 1 164 ? -0.027 13.098 8.771 1.00 87.19 164 ASP A N 1
ATOM 1286 C CA . ASP A 1 164 ? 0.724 12.662 9.952 1.00 87.19 164 ASP A CA 1
ATOM 1287 C C . ASP A 1 164 ? 0.069 13.141 11.263 1.00 87.19 164 ASP A C 1
ATOM 1289 O O . ASP A 1 164 ? -0.220 14.331 11.432 1.00 87.19 164 ASP A O 1
ATOM 1293 N N . LEU A 1 165 ? -0.166 12.210 12.197 1.00 86.94 165 LEU A N 1
ATOM 1294 C CA . LEU A 1 165 ? -0.795 12.481 13.492 1.00 86.94 165 LEU A CA 1
ATOM 1295 C C . LEU A 1 165 ? -0.052 13.591 14.251 1.00 86.94 165 LEU A C 1
ATOM 1297 O O . LEU A 1 165 ? -0.683 14.392 14.947 1.00 86.94 165 LEU A O 1
ATOM 1301 N N . ALA A 1 166 ? 1.272 13.671 14.077 1.00 89.19 166 ALA A N 1
ATOM 1302 C CA . ALA A 1 166 ? 2.107 14.707 14.676 1.00 89.19 166 ALA A CA 1
ATOM 1303 C C . ALA A 1 166 ? 1.608 16.121 14.335 1.00 89.19 166 ALA A C 1
ATOM 1305 O O . ALA A 1 166 ? 1.510 16.963 15.225 1.00 89.19 166 ALA A O 1
ATOM 1306 N N . LEU A 1 167 ? 1.165 16.359 13.094 1.00 90.69 167 LEU A N 1
ATOM 1307 C CA . LEU A 1 167 ? 0.662 17.667 12.663 1.00 90.69 167 LEU A CA 1
ATOM 1308 C C . LEU A 1 167 ? -0.605 18.087 13.418 1.00 90.69 167 LEU A C 1
ATOM 1310 O O . LEU A 1 167 ? -0.794 19.272 13.706 1.00 90.69 167 LEU A O 1
ATOM 1314 N N . PHE A 1 168 ? -1.472 17.134 13.767 1.00 88.31 168 PHE A N 1
ATOM 1315 C CA . PHE A 1 168 ? -2.685 17.420 14.535 1.00 88.31 168 PHE A CA 1
ATOM 1316 C C . PHE A 1 168 ? -2.394 17.686 16.011 1.00 88.31 168 PHE A C 1
ATOM 1318 O O . PHE A 1 168 ? -3.078 18.506 16.627 1.00 88.31 168 PHE A O 1
ATOM 1325 N N . VAL A 1 169 ? -1.391 17.004 16.570 1.00 91.44 169 VAL A N 1
ATOM 1326 C CA . VAL A 1 169 ? -0.982 17.166 17.971 1.00 91.44 169 VAL A CA 1
ATOM 1327 C C . VAL A 1 169 ? -0.220 18.476 18.164 1.00 91.44 169 VAL A C 1
ATOM 1329 O O . VAL A 1 169 ? -0.498 19.212 19.109 1.00 91.44 169 VAL A O 1
ATOM 1332 N N . GLU A 1 170 ? 0.695 18.804 17.251 1.00 95.38 170 GLU A N 1
ATOM 1333 C CA . GLU A 1 170 ? 1.482 20.040 17.300 1.00 95.38 170 GLU A CA 1
ATOM 1334 C C . GLU A 1 170 ? 0.619 21.280 17.048 1.00 95.38 170 GLU A C 1
ATOM 1336 O O . GLU A 1 170 ? 0.831 22.329 17.660 1.00 95.38 170 GLU A O 1
ATOM 1341 N N . ASN A 1 171 ? -0.397 21.166 16.185 1.00 95.25 171 ASN A N 1
ATOM 1342 C CA . ASN A 1 171 ? -1.300 22.263 15.873 1.00 95.25 171 ASN A CA 1
ATOM 1343 C C . ASN A 1 171 ? -2.750 21.918 16.220 1.00 95.25 171 ASN A C 1
ATOM 1345 O O . ASN A 1 171 ? -3.559 21.549 15.364 1.00 95.25 171 ASN A O 1
ATOM 1349 N N . TRP A 1 172 ? -3.106 22.135 17.488 1.00 94.38 172 TRP A N 1
ATOM 1350 C CA . TRP A 1 172 ? -4.444 21.847 18.015 1.00 94.38 172 TRP A CA 1
ATOM 1351 C C . TRP A 1 172 ? -5.582 22.520 17.230 1.00 94.38 172 TRP A C 1
ATOM 1353 O O . TRP A 1 172 ? -6.695 22.001 17.213 1.00 94.38 172 TRP A O 1
ATOM 1363 N N . LYS A 1 173 ? -5.330 23.653 16.552 1.00 96.38 173 LYS A N 1
ATOM 1364 C CA . LYS A 1 173 ? -6.332 24.320 15.701 1.00 96.38 173 LYS A CA 1
ATOM 1365 C C . LYS A 1 173 ? -6.638 23.498 14.452 1.00 96.38 173 LYS A C 1
ATOM 1367 O O . LYS A 1 173 ? -7.802 23.375 14.078 1.00 96.38 173 LYS A O 1
ATOM 1372 N N . ILE A 1 174 ? -5.604 22.923 13.834 1.00 93.62 174 ILE A N 1
ATOM 1373 C CA . ILE A 1 174 ? -5.752 21.998 12.705 1.00 93.62 174 ILE A CA 1
ATOM 1374 C C . ILE A 1 174 ? -6.436 20.718 13.192 1.00 93.62 174 ILE A C 1
ATOM 1376 O O . ILE A 1 174 ? -7.385 20.268 12.556 1.00 93.62 174 ILE A O 1
ATOM 1380 N N . GLY A 1 175 ? -6.032 20.189 14.354 1.00 92.69 175 GLY A N 1
ATOM 1381 C CA . GLY A 1 175 ? -6.678 19.035 14.990 1.00 92.69 175 GLY A CA 1
ATOM 1382 C C . GLY A 1 175 ? -8.175 19.244 15.238 1.00 92.69 175 GLY A C 1
ATOM 1383 O O . GLY A 1 175 ? -8.993 18.423 14.826 1.00 92.69 175 GLY A O 1
ATOM 1384 N N . LEU A 1 176 ? -8.554 20.377 15.837 1.00 94.56 176 LEU A N 1
ATOM 1385 C CA . LEU A 1 176 ? -9.954 20.724 16.087 1.00 94.56 176 LEU A CA 1
ATOM 1386 C C . LEU A 1 176 ? -10.733 20.911 14.778 1.00 94.56 176 LEU A C 1
ATOM 1388 O O . LEU A 1 176 ? -11.847 20.405 14.650 1.00 94.56 176 LEU A O 1
ATOM 1392 N N . GLY A 1 177 ? -10.145 21.599 13.795 1.00 95.06 177 GLY A N 1
ATOM 1393 C CA . GLY A 1 177 ? -10.746 21.768 12.473 1.00 95.06 177 GLY A CA 1
ATOM 1394 C C . GLY A 1 177 ? -11.001 20.427 11.782 1.00 95.06 177 GLY A C 1
ATOM 1395 O O . GLY A 1 177 ? -12.091 20.203 11.251 1.00 95.06 177 GLY A O 1
ATOM 1396 N N . ALA A 1 178 ? -10.041 19.505 11.852 1.00 93.69 178 ALA A N 1
ATOM 1397 C CA . ALA A 1 178 ? -10.174 18.157 11.315 1.00 93.69 178 ALA A CA 1
ATOM 1398 C C . ALA A 1 178 ? -11.235 17.332 12.058 1.00 93.69 178 ALA A C 1
ATOM 1400 O O . ALA A 1 178 ? -12.004 16.636 11.402 1.00 93.69 178 ALA A O 1
ATOM 1401 N N . ALA A 1 179 ? -11.347 17.454 13.384 1.00 93.12 179 ALA A N 1
ATOM 1402 C CA . ALA A 1 179 ? -12.379 16.774 14.171 1.00 93.12 179 ALA A CA 1
ATOM 1403 C C . ALA A 1 179 ? -13.801 17.286 13.865 1.00 93.12 179 ALA A C 1
ATOM 1405 O O . ALA A 1 179 ? -14.744 16.504 13.754 1.00 93.12 179 ALA A O 1
ATOM 1406 N N . ILE A 1 180 ? -13.973 18.599 13.682 1.00 96.19 180 ILE A N 1
ATOM 1407 C CA . ILE A 1 180 ? -15.267 19.173 13.275 1.00 96.19 180 ILE A CA 1
ATOM 1408 C C . ILE A 1 180 ? -15.604 18.731 11.848 1.00 96.19 180 ILE A C 1
ATOM 1410 O O . ILE A 1 180 ? -16.730 18.322 11.565 1.00 96.19 180 ILE A O 1
ATOM 1414 N N . THR A 1 181 ? -14.618 18.768 10.952 1.00 95.12 181 THR A N 1
ATOM 1415 C CA . THR A 1 181 ? -14.802 18.349 9.560 1.00 95.12 181 THR A CA 1
ATOM 1416 C C . THR A 1 181 ? -15.138 16.862 9.478 1.00 95.12 181 THR A C 1
ATOM 1418 O O . THR A 1 181 ? -16.075 16.499 8.772 1.00 95.12 181 THR A O 1
ATOM 1421 N N . SER A 1 182 ? -14.457 15.999 10.238 1.00 94.50 182 SER A N 1
ATOM 1422 C CA . SER A 1 182 ? -14.757 14.565 10.276 1.00 94.50 182 SER A CA 1
ATOM 1423 C C . SER A 1 182 ? -16.158 14.294 10.817 1.00 94.50 182 SER A C 1
ATOM 1425 O O . SER A 1 182 ? -16.837 13.408 10.303 1.00 94.50 182 SER A O 1
ATOM 1427 N N . PHE A 1 183 ? -16.635 15.089 11.779 1.00 95.81 183 PHE A N 1
ATOM 1428 C CA . PHE A 1 183 ? -18.007 15.006 12.274 1.00 95.81 183 PHE A CA 1
ATOM 1429 C C . PHE A 1 183 ? -19.037 15.398 11.205 1.00 95.81 183 PHE A C 1
ATOM 1431 O O . PHE A 1 183 ? -20.008 14.670 10.987 1.00 95.81 183 PHE A O 1
ATOM 1438 N N . CYS A 1 184 ? -18.807 16.498 10.481 1.00 95.56 184 CYS A N 1
ATOM 1439 C CA . CYS A 1 184 ? -19.656 16.911 9.359 1.00 95.56 184 CYS A CA 1
ATOM 1440 C C . CYS A 1 184 ? -19.680 15.859 8.240 1.00 95.56 184 CYS A C 1
ATOM 1442 O O . CYS A 1 184 ? -20.749 15.527 7.723 1.00 95.56 184 CYS A O 1
ATOM 1444 N N . VAL A 1 185 ? -18.520 15.294 7.891 1.00 93.12 185 VAL A N 1
ATOM 1445 C CA . VAL A 1 185 ? -18.419 14.229 6.884 1.00 93.12 185 VAL A CA 1
ATOM 1446 C C . VAL A 1 185 ? -19.124 12.963 7.370 1.00 93.12 185 VAL A C 1
ATOM 1448 O O . VAL A 1 185 ? -19.910 12.399 6.617 1.00 93.12 185 VAL A O 1
ATOM 1451 N N . ALA A 1 186 ? -18.931 12.542 8.624 1.00 92.88 186 ALA A N 1
ATOM 1452 C CA . ALA A 1 186 ? -19.621 11.382 9.198 1.00 92.88 186 ALA A CA 1
ATOM 1453 C C . ALA A 1 186 ? -21.141 11.531 9.138 1.00 92.88 186 ALA A C 1
ATOM 1455 O O . ALA A 1 186 ? -21.855 10.572 8.839 1.00 92.88 186 ALA A O 1
ATOM 1456 N N . TRP A 1 187 ? -21.633 12.742 9.392 1.00 95.00 187 TRP A N 1
ATOM 1457 C CA . TRP A 1 187 ? -23.049 13.055 9.296 1.00 95.00 187 TRP A CA 1
ATOM 1458 C C . TRP A 1 187 ? -23.571 12.957 7.857 1.00 95.00 187 TRP A C 1
ATOM 1460 O O . TRP A 1 187 ? -24.577 12.285 7.636 1.00 95.00 187 TRP A O 1
ATOM 1470 N N . LEU A 1 188 ? -22.866 13.536 6.879 1.00 92.56 188 LEU A N 1
ATOM 1471 C CA . LEU A 1 188 ? -23.233 13.466 5.455 1.00 92.56 188 LEU A CA 1
ATOM 1472 C C . LEU A 1 188 ? -23.186 12.038 4.900 1.00 92.56 188 LEU A C 1
ATOM 1474 O O . LEU A 1 188 ? -24.040 11.632 4.117 1.00 92.56 188 LEU A O 1
ATOM 1478 N N . VAL A 1 189 ? -22.185 11.269 5.318 1.00 91.00 189 VAL A N 1
ATOM 1479 C CA . VAL A 1 189 ? -21.938 9.899 4.860 1.00 91.00 189 VAL A CA 1
ATOM 1480 C C . VAL A 1 189 ? -22.883 8.888 5.527 1.00 91.00 189 VAL A C 1
ATOM 1482 O O . VAL A 1 189 ? -22.966 7.720 5.125 1.00 91.00 189 VAL A O 1
ATOM 1485 N N . ARG A 1 190 ? -23.652 9.306 6.537 1.00 88.12 190 ARG A N 1
ATOM 1486 C CA . ARG A 1 190 ? -24.550 8.418 7.269 1.00 88.12 190 ARG A CA 1
ATOM 1487 C C . ARG A 1 190 ? -25.588 7.797 6.327 1.00 88.12 190 ARG A C 1
ATOM 1489 O O . ARG A 1 190 ? -26.421 8.473 5.740 1.00 88.12 190 ARG A O 1
ATOM 1496 N N . GLY A 1 191 ? -25.536 6.471 6.191 1.00 87.56 191 GLY A N 1
ATOM 1497 C CA . GLY A 1 191 ? -26.398 5.702 5.280 1.00 87.56 191 GLY A CA 1
ATOM 1498 C C . GLY A 1 191 ? -25.863 5.561 3.849 1.00 87.56 191 GLY A C 1
ATOM 1499 O O . GLY A 1 191 ? -26.372 4.741 3.094 1.00 87.56 191 GLY A O 1
ATOM 1500 N N . TRP A 1 192 ? -24.796 6.279 3.495 1.00 92.12 192 TRP A N 1
ATOM 1501 C CA . TRP A 1 192 ? -24.155 6.233 2.176 1.00 92.12 192 TRP A CA 1
ATOM 1502 C C . TRP A 1 192 ? -22.916 5.335 2.143 1.00 92.12 192 TRP A C 1
ATOM 1504 O O . TRP A 1 192 ? -22.308 5.150 1.094 1.00 92.12 192 TRP A O 1
ATOM 1514 N N . TRP A 1 193 ? -22.557 4.722 3.272 1.00 85.75 193 TRP A N 1
ATOM 1515 C CA . TRP A 1 193 ? -21.394 3.841 3.396 1.00 85.75 193 TRP A CA 1
ATOM 1516 C C . TRP A 1 193 ? -21.330 2.737 2.337 1.00 85.75 193 TRP A C 1
ATOM 1518 O O . TRP A 1 193 ? -20.251 2.445 1.832 1.00 85.75 193 TRP A O 1
ATOM 1528 N N . PHE A 1 194 ? -22.474 2.155 1.965 1.00 87.69 194 PHE A N 1
ATOM 1529 C CA . PHE A 1 194 ? -22.524 1.162 0.891 1.00 87.69 194 PHE A CA 1
ATOM 1530 C C . PHE A 1 194 ? -22.042 1.753 -0.441 1.00 87.69 194 PHE A C 1
ATOM 1532 O O . PHE A 1 194 ? -21.170 1.181 -1.089 1.00 87.69 194 PHE A O 1
ATOM 1539 N N . TRP A 1 195 ? -22.539 2.937 -0.805 1.00 92.25 195 TRP A N 1
ATOM 1540 C CA . TRP A 1 195 ? -22.136 3.640 -2.023 1.00 92.25 195 TRP A CA 1
ATOM 1541 C C . TRP A 1 195 ? -20.670 4.055 -2.006 1.00 92.25 195 TRP A C 1
ATOM 1543 O O . TRP A 1 195 ? -20.019 3.979 -3.040 1.00 92.25 195 TRP A O 1
ATOM 1553 N N . ILE A 1 196 ? -20.128 4.432 -0.847 1.00 88.31 196 ILE A N 1
ATOM 1554 C CA . ILE A 1 196 ? -18.705 4.769 -0.714 1.00 88.31 196 ILE A CA 1
ATOM 1555 C C . ILE A 1 196 ? -17.829 3.547 -0.959 1.00 88.31 196 ILE A C 1
ATOM 1557 O O . ILE A 1 196 ? -16.860 3.647 -1.704 1.00 88.31 196 ILE A O 1
ATOM 1561 N N . ILE A 1 197 ? -18.180 2.392 -0.387 1.00 86.44 197 ILE A N 1
ATOM 1562 C CA . ILE A 1 197 ? -17.432 1.150 -0.618 1.00 86.44 197 ILE A CA 1
ATOM 1563 C C . ILE A 1 197 ? -17.509 0.759 -2.098 1.00 86.44 197 ILE A C 1
ATOM 1565 O O . ILE A 1 197 ? -16.482 0.454 -2.700 1.00 86.44 197 ILE A O 1
ATOM 1569 N N . VAL A 1 198 ? -18.697 0.821 -2.712 1.00 88.56 198 VAL A N 1
ATOM 1570 C CA . VAL A 1 198 ? -18.862 0.532 -4.147 1.00 88.56 198 VAL A CA 1
ATOM 1571 C C . VAL A 1 198 ? -18.039 1.497 -5.001 1.00 88.56 198 VAL A C 1
ATOM 1573 O O . VAL A 1 198 ? -17.333 1.053 -5.904 1.00 88.56 198 VAL A O 1
ATOM 1576 N N . LEU A 1 199 ? -18.077 2.798 -4.702 1.00 90.75 199 LEU A N 1
ATOM 1577 C CA . LEU A 1 199 ? -17.303 3.813 -5.414 1.00 90.75 199 LEU A CA 1
ATOM 1578 C C . LEU A 1 199 ? -15.800 3.581 -5.252 1.00 90.75 199 LEU A C 1
ATOM 1580 O O . LEU A 1 199 ? -15.060 3.706 -6.220 1.00 90.75 199 LEU A O 1
ATOM 1584 N N . GLN A 1 200 ? -15.348 3.192 -4.063 1.00 87.62 200 GLN A N 1
ATOM 1585 C CA . GLN A 1 200 ? -13.946 2.894 -3.798 1.00 87.62 200 GLN A CA 1
ATOM 1586 C C . GLN A 1 200 ? -13.466 1.664 -4.578 1.00 87.62 200 GLN A C 1
ATOM 1588 O O . GLN A 1 200 ? -12.409 1.716 -5.202 1.00 87.62 200 GLN A O 1
ATOM 1593 N N . VAL A 1 201 ? -14.257 0.587 -4.608 1.00 86.81 201 VAL A N 1
ATOM 1594 C CA . VAL A 1 201 ? -13.962 -0.600 -5.427 1.00 86.81 201 VAL A CA 1
ATOM 1595 C C . VAL A 1 201 ? -13.951 -0.239 -6.913 1.00 86.81 201 VAL A C 1
ATOM 1597 O O . VAL A 1 201 ? -13.018 -0.610 -7.622 1.00 86.81 201 VAL A O 1
ATOM 1600 N N . ALA A 1 202 ? -14.937 0.530 -7.381 1.00 92.25 202 ALA A N 1
ATOM 1601 C CA . ALA A 1 202 ? -14.989 0.999 -8.763 1.00 92.25 202 ALA A CA 1
ATOM 1602 C C . ALA A 1 202 ? -13.753 1.839 -9.122 1.00 92.25 202 ALA A C 1
ATOM 1604 O O . ALA A 1 202 ? -13.175 1.659 -10.189 1.00 92.25 202 ALA A O 1
ATOM 1605 N N . LEU A 1 203 ? -13.302 2.703 -8.213 1.00 89.75 203 LEU A N 1
ATOM 1606 C CA . LEU A 1 203 ? -12.123 3.539 -8.402 1.00 89.75 203 LEU A CA 1
ATOM 1607 C C . LEU A 1 203 ? -10.843 2.693 -8.489 1.00 89.75 203 LEU A C 1
ATOM 1609 O O . LEU A 1 203 ? -10.037 2.915 -9.389 1.00 89.75 203 LEU A O 1
ATOM 1613 N N . VAL A 1 204 ? -10.687 1.673 -7.636 1.00 87.00 204 VAL A N 1
ATOM 1614 C CA . VAL A 1 204 ? -9.576 0.707 -7.733 1.00 87.00 204 VAL A CA 1
ATOM 1615 C C . VAL A 1 204 ? -9.583 -0.009 -9.088 1.00 87.00 204 VAL A C 1
ATOM 1617 O O . VAL A 1 204 ? -8.533 -0.133 -9.714 1.00 87.00 204 VAL A O 1
ATOM 1620 N N . VAL A 1 205 ? -10.753 -0.428 -9.580 1.00 89.81 205 VAL A N 1
ATOM 1621 C CA . VAL A 1 205 ? -10.887 -1.060 -10.905 1.00 89.81 205 VAL A CA 1
ATOM 1622 C C . VAL A 1 205 ? -10.495 -0.096 -12.028 1.00 89.81 205 VAL A C 1
ATOM 1624 O O . VAL A 1 205 ? -9.750 -0.484 -12.925 1.00 89.81 205 VAL A O 1
ATOM 1627 N N . VAL A 1 206 ? -10.936 1.163 -11.973 1.00 92.62 206 VAL A N 1
ATOM 1628 C CA . VAL A 1 206 ? -10.563 2.188 -12.963 1.00 92.62 206 VAL A CA 1
ATOM 1629 C C . VAL A 1 206 ? -9.053 2.429 -12.967 1.00 92.62 206 VAL A C 1
ATOM 1631 O O . VAL A 1 206 ? -8.453 2.483 -14.038 1.00 92.62 206 VAL A O 1
ATOM 1634 N N . VAL A 1 207 ? -8.424 2.521 -11.791 1.00 88.50 207 VAL A N 1
ATOM 1635 C CA . VAL A 1 207 ? -6.965 2.677 -11.677 1.00 88.50 207 VAL A CA 1
ATOM 1636 C C . VAL A 1 207 ? -6.240 1.461 -12.247 1.00 88.50 207 VAL A C 1
ATOM 1638 O O . VAL A 1 207 ? -5.281 1.632 -12.991 1.00 88.50 207 VAL A O 1
ATOM 1641 N N . LEU A 1 208 ? -6.711 0.242 -11.971 1.00 88.38 208 LEU A N 1
ATOM 1642 C CA . LEU A 1 208 ? -6.136 -0.971 -12.556 1.00 88.38 208 LEU A CA 1
ATOM 1643 C C . LEU A 1 208 ? -6.204 -0.952 -14.086 1.00 88.38 208 LEU A C 1
ATOM 1645 O O . LEU A 1 208 ? -5.190 -1.201 -14.732 1.00 88.38 208 LEU A O 1
ATOM 1649 N N . ILE A 1 209 ? -7.354 -0.590 -14.663 1.00 93.25 209 ILE A N 1
ATOM 1650 C CA . ILE A 1 209 ? -7.509 -0.455 -16.120 1.00 93.25 209 ILE A CA 1
ATOM 1651 C C . ILE A 1 209 ? -6.546 0.606 -16.667 1.00 93.25 209 ILE A C 1
ATOM 1653 O O . ILE A 1 209 ? -5.882 0.364 -17.673 1.00 93.25 209 ILE A O 1
ATOM 1657 N N . ALA A 1 210 ? -6.428 1.756 -15.998 1.00 91.06 210 ALA A N 1
ATOM 1658 C CA . ALA A 1 210 ? -5.524 2.826 -16.410 1.00 91.06 210 ALA A CA 1
ATOM 1659 C C . ALA A 1 210 ? -4.050 2.386 -16.385 1.00 91.06 210 ALA A C 1
ATOM 1661 O O . ALA A 1 210 ? -3.316 2.665 -17.331 1.00 91.06 210 ALA A O 1
ATOM 1662 N N . VAL A 1 211 ? -3.623 1.657 -15.348 1.00 87.38 211 VAL A N 1
ATOM 1663 C CA . VAL A 1 211 ? -2.257 1.115 -15.249 1.00 87.38 211 VAL A CA 1
ATOM 1664 C C . VAL A 1 211 ? -2.016 0.041 -16.317 1.00 87.38 211 VAL A C 1
ATOM 1666 O O . VAL A 1 211 ? -0.954 0.036 -16.940 1.00 87.38 211 VAL A O 1
ATOM 1669 N N . SER A 1 212 ? -2.999 -0.821 -16.601 1.00 88.44 212 SER A N 1
ATOM 1670 C CA . SER A 1 212 ? -2.916 -1.793 -17.701 1.00 88.44 212 SER A CA 1
ATOM 1671 C C . SER A 1 212 ? -2.771 -1.107 -19.063 1.00 88.44 212 SER A C 1
ATOM 1673 O O . SER A 1 212 ? -1.870 -1.453 -19.823 1.00 88.44 212 SER A O 1
ATOM 1675 N N . MET A 1 213 ? -3.587 -0.087 -19.345 1.00 93.19 213 MET A N 1
ATOM 1676 C CA . MET A 1 213 ? -3.488 0.697 -20.582 1.00 93.19 213 MET A CA 1
ATOM 1677 C C . MET A 1 213 ? -2.149 1.434 -20.694 1.00 93.19 213 MET A C 1
ATOM 1679 O O . MET A 1 213 ? -1.552 1.465 -21.768 1.00 93.19 213 MET A O 1
ATOM 1683 N N . ALA A 1 214 ? -1.648 2.005 -19.596 1.00 86.81 214 ALA A N 1
ATOM 1684 C CA . ALA A 1 214 ? -0.343 2.659 -19.577 1.00 86.81 214 ALA A CA 1
ATOM 1685 C C . ALA A 1 214 ? 0.792 1.672 -19.896 1.00 86.81 214 ALA A C 1
ATOM 1687 O O . ALA A 1 214 ? 1.685 2.000 -20.675 1.00 86.81 214 ALA A O 1
ATOM 1688 N N . SER A 1 215 ? 0.728 0.452 -19.355 1.00 85.00 215 SER A N 1
ATOM 1689 C CA . SER A 1 215 ? 1.693 -0.612 -19.652 1.00 85.00 215 SER A CA 1
ATOM 1690 C C . SER A 1 215 ? 1.683 -0.996 -21.141 1.00 85.00 215 SER A C 1
ATOM 1692 O O . SER A 1 215 ? 2.743 -1.072 -21.767 1.00 85.00 215 SER A O 1
ATOM 1694 N N . GLU A 1 216 ? 0.499 -1.135 -21.751 1.00 88.94 216 GLU A N 1
ATOM 1695 C CA . GLU A 1 216 ? 0.371 -1.408 -23.191 1.00 88.94 216 GLU A CA 1
ATOM 1696 C C . GLU A 1 216 ? 0.899 -0.258 -24.062 1.00 88.94 216 GLU A C 1
ATOM 1698 O O . GLU A 1 216 ? 1.603 -0.497 -25.046 1.00 88.94 216 GLU A O 1
ATOM 1703 N N . LEU A 1 217 ? 0.616 0.995 -23.695 1.00 89.31 217 LEU A N 1
ATOM 1704 C CA . LEU A 1 217 ? 1.127 2.167 -24.412 1.00 89.31 217 LEU A CA 1
ATOM 1705 C C . LEU A 1 217 ? 2.655 2.245 -24.371 1.00 89.31 217 LEU A C 1
ATOM 1707 O O . LEU A 1 217 ? 3.281 2.568 -25.382 1.00 89.31 217 LEU A O 1
ATOM 1711 N N . VAL A 1 218 ? 3.263 1.920 -23.230 1.00 83.62 218 VAL A N 1
ATOM 1712 C CA . VAL A 1 218 ? 4.724 1.875 -23.077 1.00 83.62 218 VAL A CA 1
ATOM 1713 C C . VAL A 1 218 ? 5.319 0.795 -23.972 1.00 83.62 218 VAL A C 1
ATOM 1715 O O . VAL A 1 218 ? 6.294 1.059 -24.677 1.00 83.62 218 VAL A O 1
ATOM 1718 N N . ARG A 1 219 ? 4.695 -0.386 -24.030 1.00 82.94 219 ARG A N 1
ATOM 1719 C CA . ARG A 1 219 ? 5.102 -1.453 -24.947 1.00 82.94 219 ARG A CA 1
ATOM 1720 C C . ARG A 1 219 ? 5.064 -1.004 -26.408 1.00 82.94 219 ARG A C 1
ATOM 1722 O O . ARG A 1 219 ? 6.056 -1.161 -27.120 1.00 82.94 219 ARG A O 1
ATOM 1729 N N . LEU A 1 220 ? 3.959 -0.394 -26.839 1.00 88.38 220 LEU A N 1
ATOM 1730 C CA . LEU A 1 220 ? 3.821 0.139 -28.199 1.00 88.38 220 LEU A CA 1
ATOM 1731 C C . LEU A 1 220 ? 4.854 1.231 -28.494 1.00 88.38 220 LEU A C 1
ATOM 1733 O O . LEU A 1 220 ? 5.419 1.274 -29.588 1.00 88.38 220 LEU A O 1
ATOM 1737 N N . TRP A 1 221 ? 5.142 2.095 -27.520 1.00 86.50 221 TRP A N 1
ATOM 1738 C CA . TRP A 1 221 ? 6.170 3.121 -27.655 1.00 86.50 221 TRP A CA 1
ATOM 1739 C C . TRP A 1 221 ? 7.562 2.505 -27.832 1.00 86.50 221 TRP A C 1
ATOM 1741 O O . TRP A 1 221 ? 8.284 2.907 -28.742 1.00 86.50 221 TRP A O 1
ATOM 1751 N N . ILE A 1 222 ? 7.921 1.483 -27.050 1.00 79.44 222 ILE A N 1
ATOM 1752 C CA . ILE A 1 222 ? 9.202 0.768 -27.190 1.00 79.44 222 ILE A CA 1
ATOM 1753 C C . ILE A 1 222 ? 9.300 0.096 -28.554 1.00 79.44 222 ILE A C 1
ATOM 1755 O O . ILE A 1 222 ? 10.349 0.166 -29.195 1.00 79.44 222 ILE A O 1
ATOM 1759 N N . GLU A 1 223 ? 8.225 -0.545 -29.013 1.00 84.69 223 GLU A N 1
ATOM 1760 C CA . GLU A 1 223 ? 8.174 -1.154 -30.341 1.00 84.69 223 GLU A CA 1
ATOM 1761 C C . GLU A 1 223 ? 8.380 -0.098 -31.438 1.00 84.69 223 GLU A C 1
ATOM 1763 O O . GLU A 1 223 ? 9.210 -0.311 -32.325 1.00 84.69 223 GLU A O 1
ATOM 1768 N N . ASN A 1 224 ? 7.742 1.072 -31.322 1.00 83.19 224 ASN A N 1
ATOM 1769 C CA . ASN A 1 224 ? 7.885 2.173 -32.276 1.00 83.19 224 ASN A CA 1
ATOM 1770 C C . ASN A 1 224 ? 9.293 2.805 -32.258 1.00 83.19 224 ASN A C 1
ATOM 1772 O O . ASN A 1 224 ? 9.901 3.051 -33.304 1.00 83.19 224 ASN A O 1
ATOM 1776 N N . VAL A 1 225 ? 9.871 3.017 -31.072 1.00 77.12 225 VAL A N 1
ATOM 1777 C CA . VAL A 1 225 ? 11.249 3.513 -30.932 1.00 77.12 225 VAL A CA 1
ATOM 1778 C C . VAL A 1 225 ? 12.236 2.495 -31.500 1.00 77.12 225 VAL A C 1
ATOM 1780 O O . VAL A 1 225 ? 13.172 2.878 -32.203 1.00 77.12 225 VAL A O 1
ATOM 1783 N N . LYS A 1 226 ? 12.001 1.198 -31.276 1.00 74.88 226 LYS A N 1
ATOM 1784 C CA . LYS A 1 226 ? 12.803 0.095 -31.818 1.00 74.88 226 LYS A CA 1
ATOM 1785 C C . LYS A 1 226 ? 12.715 0.013 -33.339 1.00 74.88 226 LYS A C 1
ATOM 1787 O O . LYS A 1 226 ? 13.733 -0.276 -33.964 1.00 74.88 226 LYS A O 1
ATOM 1792 N N . THR A 1 227 ? 11.559 0.279 -33.948 1.00 81.75 227 THR A N 1
ATOM 1793 C CA . THR A 1 227 ? 11.450 0.361 -35.413 1.00 81.75 227 THR A CA 1
ATOM 1794 C C . THR A 1 227 ? 12.156 1.599 -35.957 1.00 81.75 227 THR A C 1
ATOM 1796 O O . THR A 1 227 ? 12.953 1.481 -36.880 1.00 81.75 227 THR A O 1
ATOM 1799 N N . GLN A 1 228 ? 11.960 2.766 -35.340 1.00 79.56 228 GLN A N 1
ATOM 1800 C CA . GLN A 1 228 ? 12.508 4.026 -35.847 1.00 79.56 228 GLN A CA 1
ATOM 1801 C C . GLN A 1 228 ? 14.031 4.139 -35.663 1.00 79.56 228 GLN A C 1
ATOM 1803 O O . GLN A 1 228 ? 14.740 4.612 -36.550 1.00 79.56 228 GLN A O 1
ATOM 1808 N N . HIS A 1 229 ? 14.559 3.699 -34.519 1.00 75.62 229 HIS A N 1
ATOM 1809 C CA . HIS A 1 229 ? 15.992 3.767 -34.218 1.00 75.62 229 HIS A CA 1
ATOM 1810 C C . HIS A 1 229 ? 16.740 2.497 -34.621 1.00 75.62 229 HIS A C 1
ATOM 1812 O O . HIS A 1 229 ? 17.946 2.562 -34.859 1.00 75.62 229 HIS A O 1
ATOM 1818 N N . GLY A 1 230 ? 16.057 1.354 -34.737 1.00 76.94 230 GLY A N 1
ATOM 1819 C CA . GLY A 1 230 ? 16.671 0.090 -35.142 1.00 76.94 230 GLY A CA 1
ATOM 1820 C C . GLY A 1 230 ? 17.299 0.164 -36.531 1.00 76.94 230 GLY A C 1
ATOM 1821 O O . GLY A 1 230 ? 18.421 -0.313 -36.717 1.00 76.94 230 GLY A O 1
ATOM 1822 N N . ASP A 1 231 ? 16.631 0.829 -37.472 1.00 79.00 231 ASP A N 1
ATOM 1823 C CA . ASP A 1 231 ? 17.165 1.040 -38.819 1.00 79.00 231 ASP A CA 1
ATOM 1824 C C . ASP A 1 231 ? 18.360 2.004 -38.800 1.00 79.00 231 ASP A C 1
ATOM 1826 O O . ASP A 1 231 ? 19.421 1.679 -39.336 1.00 79.00 231 ASP A O 1
ATOM 1830 N N . ASN A 1 232 ? 18.269 3.106 -38.047 1.00 76.81 232 ASN A N 1
ATOM 1831 C CA . ASN A 1 232 ? 19.382 4.048 -37.866 1.00 76.81 232 ASN A CA 1
ATOM 1832 C C . ASN A 1 232 ? 20.624 3.387 -37.241 1.00 76.81 232 ASN A C 1
ATOM 1834 O O . ASN A 1 232 ? 21.756 3.641 -37.667 1.00 76.81 232 ASN A O 1
ATOM 1838 N N . LEU A 1 233 ? 20.432 2.516 -36.248 1.00 71.75 233 LEU A N 1
ATOM 1839 C CA . LEU A 1 233 ? 21.503 1.761 -35.597 1.00 71.75 233 LEU A CA 1
ATOM 1840 C C . LEU A 1 233 ? 22.094 0.700 -36.518 1.00 71.75 233 LEU A C 1
ATOM 1842 O O . LEU A 1 233 ? 23.314 0.516 -36.539 1.00 71.75 233 LEU A O 1
ATOM 1846 N N . LYS A 1 234 ? 21.262 0.011 -37.300 1.00 79.31 234 LYS A N 1
ATOM 1847 C CA . LYS A 1 234 ? 21.724 -0.947 -38.308 1.00 79.31 234 LYS A CA 1
ATOM 1848 C C . LYS A 1 234 ? 22.578 -0.246 -39.365 1.00 79.31 234 LYS A C 1
ATOM 1850 O O . LYS A 1 234 ? 23.676 -0.723 -39.664 1.00 79.31 234 LYS A O 1
ATOM 1855 N N . ASP A 1 235 ? 22.143 0.915 -39.838 1.00 81.81 235 ASP A N 1
ATOM 1856 C CA . ASP A 1 235 ? 22.878 1.736 -40.798 1.00 81.81 235 ASP A CA 1
ATOM 1857 C C . ASP A 1 235 ? 24.170 2.297 -40.209 1.00 81.81 235 ASP A C 1
ATOM 1859 O O . ASP A 1 235 ? 25.221 2.279 -40.855 1.00 81.81 235 ASP A O 1
ATOM 1863 N N . TRP A 1 236 ? 24.141 2.753 -38.958 1.00 75.06 236 TRP A N 1
ATOM 1864 C CA . TRP A 1 236 ? 25.341 3.180 -38.246 1.00 75.06 236 TRP A CA 1
ATOM 1865 C C . TRP A 1 236 ? 26.349 2.029 -38.078 1.00 75.06 236 TRP A C 1
ATOM 1867 O O . TRP A 1 236 ? 27.523 2.188 -38.416 1.00 75.06 236 TRP A O 1
ATOM 1877 N N . ARG A 1 237 ? 25.902 0.831 -37.673 1.00 76.81 237 ARG A N 1
ATOM 1878 C CA . ARG A 1 237 ? 26.755 -0.369 -37.565 1.00 76.81 237 ARG A CA 1
ATOM 1879 C C . ARG A 1 237 ? 27.343 -0.774 -38.919 1.00 76.81 237 ARG A C 1
ATOM 1881 O O . ARG A 1 237 ? 28.513 -1.155 -38.983 1.00 76.81 237 ARG A O 1
ATOM 1888 N N . LEU A 1 238 ? 26.565 -0.695 -40.000 1.00 87.12 238 LEU A N 1
ATOM 1889 C CA . LEU A 1 238 ? 27.050 -0.960 -41.358 1.00 87.12 238 LEU A CA 1
ATOM 1890 C C . LEU A 1 238 ? 28.104 0.067 -41.791 1.00 87.12 238 LEU A C 1
ATOM 1892 O O . LEU A 1 238 ? 29.139 -0.328 -42.332 1.00 87.12 238 LEU A O 1
ATOM 1896 N N . ARG A 1 239 ? 27.890 1.356 -41.502 1.00 88.88 239 ARG A N 1
ATOM 1897 C CA . ARG A 1 239 ? 28.871 2.424 -41.762 1.00 88.88 239 ARG A CA 1
ATOM 1898 C C . ARG A 1 239 ? 30.169 2.204 -40.988 1.00 88.88 239 ARG A C 1
ATOM 1900 O O . ARG A 1 239 ? 31.231 2.217 -41.601 1.00 88.88 239 ARG A O 1
ATOM 1907 N N . MET A 1 240 ? 30.091 1.877 -39.700 1.00 81.56 240 MET A N 1
ATOM 1908 C CA . MET A 1 240 ? 31.267 1.574 -38.873 1.00 81.56 240 MET A CA 1
ATOM 1909 C C . MET A 1 240 ? 32.037 0.343 -39.366 1.00 81.56 240 MET A C 1
ATOM 1911 O O . MET A 1 240 ? 33.266 0.339 -39.367 1.00 81.56 240 MET A O 1
ATOM 1915 N N . ARG A 1 241 ? 31.342 -0.710 -39.821 1.00 88.56 241 ARG A N 1
ATOM 1916 C CA . ARG A 1 241 ? 31.996 -1.885 -40.425 1.00 88.56 241 ARG A CA 1
ATOM 1917 C C . ARG A 1 241 ? 32.713 -1.529 -41.726 1.00 88.56 241 ARG A C 1
ATOM 1919 O O . ARG A 1 241 ? 33.828 -1.998 -41.931 1.00 88.56 241 ARG A O 1
ATOM 1926 N N . LYS A 1 242 ? 32.106 -0.687 -42.572 1.00 93.38 242 LYS A N 1
ATOM 1927 C CA . LYS A 1 242 ? 32.756 -0.173 -43.788 1.00 93.38 242 LYS A CA 1
ATOM 1928 C C . LYS A 1 242 ? 33.986 0.669 -43.445 1.00 93.38 242 LYS A C 1
ATOM 1930 O O . LYS A 1 242 ? 35.046 0.384 -43.979 1.00 93.38 242 LYS A O 1
ATOM 1935 N N . GLN A 1 243 ? 33.872 1.605 -42.501 1.00 90.50 243 GLN A N 1
ATOM 1936 C CA . GLN A 1 243 ? 34.989 2.445 -42.048 1.00 90.50 243 GLN A CA 1
ATOM 1937 C C . GLN A 1 243 ? 36.139 1.634 -41.435 1.00 90.50 243 GLN A C 1
ATOM 1939 O O . GLN A 1 243 ? 37.305 1.925 -41.675 1.00 90.50 243 GLN A O 1
ATOM 1944 N N . ARG A 1 244 ? 35.841 0.580 -40.664 1.00 88.94 244 ARG A N 1
ATOM 1945 C CA . ARG A 1 244 ? 36.889 -0.318 -40.153 1.00 88.94 244 ARG A CA 1
ATOM 1946 C C . ARG A 1 244 ? 37.602 -1.058 -41.275 1.00 88.94 244 ARG A C 1
ATOM 1948 O O . ARG A 1 244 ? 38.811 -1.227 -41.190 1.00 88.94 244 ARG A O 1
ATOM 1955 N N . LYS A 1 245 ? 36.868 -1.494 -42.301 1.00 93.69 245 LYS A N 1
ATOM 1956 C CA . LYS A 1 245 ? 37.463 -2.170 -43.452 1.00 93.69 245 LYS A CA 1
ATOM 1957 C C . LYS A 1 245 ? 38.359 -1.218 -44.247 1.00 93.69 245 LYS A C 1
ATOM 1959 O O . LYS A 1 245 ? 39.493 -1.579 -44.511 1.00 93.69 245 LYS A O 1
ATOM 1964 N N . THR A 1 246 ? 37.905 0.008 -44.525 1.00 94.62 246 THR A N 1
ATOM 1965 C CA . THR A 1 246 ? 38.729 1.006 -45.230 1.00 94.62 246 THR A CA 1
ATOM 1966 C C . THR A 1 246 ? 39.998 1.342 -44.453 1.00 94.62 246 THR A C 1
ATOM 1968 O O . THR A 1 246 ? 41.073 1.321 -45.032 1.00 94.62 246 THR A O 1
ATOM 1971 N N . LEU A 1 247 ? 39.909 1.538 -43.132 1.00 92.69 247 LEU A N 1
ATOM 1972 C CA . LEU A 1 247 ? 41.093 1.762 -42.295 1.00 92.69 247 LEU A CA 1
ATOM 1973 C C . LEU A 1 247 ? 42.041 0.552 -42.279 1.00 92.69 247 LEU A C 1
ATOM 1975 O O . LEU A 1 247 ? 43.254 0.723 -42.267 1.00 92.69 247 LEU A O 1
ATOM 1979 N N . GLN A 1 248 ? 41.514 -0.676 -42.271 1.00 94.25 248 GLN A N 1
ATOM 1980 C CA . GLN A 1 248 ? 42.343 -1.884 -42.359 1.00 94.25 248 GLN A CA 1
ATOM 1981 C C . GLN A 1 248 ? 43.041 -2.006 -43.717 1.00 94.25 248 GLN A C 1
ATOM 1983 O O . GLN A 1 248 ? 44.216 -2.370 -43.752 1.00 94.25 248 GLN A O 1
ATOM 1988 N N . ASP A 1 249 ? 42.343 -1.676 -44.802 1.00 96.81 249 ASP A N 1
ATOM 1989 C CA . ASP A 1 249 ? 42.888 -1.678 -46.158 1.00 96.81 249 ASP A CA 1
ATOM 1990 C C . ASP A 1 249 ? 43.975 -0.590 -46.306 1.00 96.81 249 ASP A C 1
ATOM 1992 O O . ASP A 1 249 ? 45.063 -0.881 -46.801 1.00 96.81 249 ASP A O 1
ATOM 1996 N N . GLU A 1 250 ? 43.752 0.619 -45.772 1.00 95.25 250 GLU A N 1
ATOM 1997 C CA . GLU A 1 250 ? 44.745 1.708 -45.724 1.00 95.25 250 GLU A CA 1
ATOM 1998 C C . GLU A 1 250 ? 45.987 1.325 -44.902 1.00 95.25 250 GLU A C 1
ATOM 2000 O O . GLU A 1 250 ? 47.120 1.555 -45.329 1.00 95.25 250 GLU A O 1
ATOM 2005 N N . VAL A 1 251 ? 45.804 0.691 -43.738 1.00 95.25 251 VAL A N 1
ATOM 2006 C CA . VAL A 1 251 ? 46.919 0.191 -42.915 1.00 95.25 251 VAL A CA 1
ATOM 2007 C C . VAL A 1 251 ? 47.702 -0.900 -43.652 1.00 95.25 251 VAL A C 1
ATOM 2009 O O . VAL A 1 251 ? 48.933 -0.918 -43.583 1.00 95.25 251 VAL A O 1
ATOM 2012 N N . ALA A 1 252 ? 47.024 -1.802 -44.364 1.00 95.44 252 ALA A N 1
ATOM 2013 C CA . ALA A 1 252 ? 47.677 -2.836 -45.162 1.00 95.44 252 ALA A CA 1
ATOM 2014 C C . ALA A 1 252 ? 48.458 -2.239 -46.345 1.00 95.44 252 ALA A C 1
ATOM 2016 O O . ALA A 1 252 ? 49.590 -2.652 -46.600 1.00 95.44 252 ALA A O 1
ATOM 2017 N N . GLU A 1 253 ? 47.902 -1.232 -47.023 1.00 97.06 253 GLU A N 1
ATOM 2018 C CA . GLU A 1 253 ? 48.573 -0.516 -48.110 1.00 97.06 253 GLU A CA 1
ATOM 2019 C C . GLU A 1 253 ? 49.819 0.230 -47.612 1.00 97.06 253 GLU A C 1
ATOM 2021 O O . GLU A 1 253 ? 50.896 0.094 -48.197 1.00 97.06 253 GLU A O 1
ATOM 2026 N N . LEU A 1 254 ? 49.707 0.968 -46.502 1.00 95.44 254 LEU A N 1
ATOM 2027 C CA . LEU A 1 254 ? 50.842 1.653 -45.875 1.00 95.44 254 LEU A CA 1
ATOM 2028 C C . LEU A 1 254 ? 51.929 0.664 -45.438 1.00 95.44 254 LEU A C 1
ATOM 2030 O O . LEU A 1 254 ? 53.118 0.937 -45.610 1.00 95.44 254 LEU A O 1
ATOM 2034 N N . LYS A 1 255 ? 51.537 -0.505 -44.922 1.00 95.44 255 LYS A N 1
ATOM 2035 C CA . LYS A 1 255 ? 52.473 -1.573 -44.556 1.00 95.44 255 LYS A CA 1
ATOM 2036 C C . LYS A 1 255 ? 53.209 -2.135 -45.776 1.00 95.44 255 LYS A C 1
ATOM 2038 O O . LYS A 1 255 ? 54.422 -2.315 -45.699 1.00 95.44 255 LYS A O 1
ATOM 2043 N N . ASN A 1 256 ? 52.514 -2.364 -46.892 1.00 95.31 256 ASN A N 1
ATOM 2044 C CA . ASN A 1 256 ? 53.141 -2.812 -48.140 1.00 95.31 256 ASN A CA 1
ATOM 2045 C C . ASN A 1 256 ? 54.115 -1.757 -48.686 1.00 95.31 256 ASN A C 1
ATOM 2047 O O . ASN A 1 256 ? 55.256 -2.089 -48.996 1.00 95.31 256 ASN A O 1
ATOM 2051 N N . LYS A 1 257 ? 53.722 -0.473 -48.697 1.00 94.50 257 LYS A N 1
ATOM 2052 C CA . LYS A 1 257 ? 54.602 0.636 -49.110 1.00 94.50 257 LYS A CA 1
ATOM 2053 C C . LYS A 1 257 ? 55.864 0.732 -48.250 1.00 94.50 257 LYS A C 1
ATOM 2055 O O . LYS A 1 257 ? 56.945 0.951 -48.788 1.00 94.50 257 LYS A O 1
ATOM 2060 N N . MET A 1 258 ? 55.753 0.542 -46.932 1.00 92.69 258 MET A N 1
ATOM 2061 C CA . MET A 1 258 ? 56.932 0.502 -46.059 1.00 92.69 258 MET A CA 1
ATOM 2062 C C . MET A 1 258 ? 57.858 -0.678 -46.381 1.00 92.69 258 MET A C 1
ATOM 2064 O O . MET A 1 258 ? 59.068 -0.478 -46.457 1.00 92.69 258 MET A O 1
ATOM 2068 N N . GLN A 1 259 ? 57.312 -1.874 -46.625 1.00 93.25 259 GLN A N 1
ATOM 2069 C CA . GLN A 1 259 ? 58.113 -3.046 -47.004 1.00 93.25 259 GLN A CA 1
ATOM 2070 C C . GLN A 1 259 ? 58.811 -2.875 -48.361 1.00 93.25 259 GLN A C 1
ATOM 2072 O O . GLN A 1 259 ? 59.958 -3.293 -48.516 1.00 93.25 259 GLN A O 1
ATOM 2077 N N . ASP A 1 260 ? 58.157 -2.243 -49.336 1.00 92.44 260 ASP A N 1
ATOM 2078 C CA . ASP A 1 260 ? 58.765 -1.960 -50.637 1.00 92.44 260 ASP A CA 1
ATOM 2079 C C . ASP A 1 260 ? 59.894 -0.923 -50.518 1.00 92.44 260 ASP A C 1
ATOM 2081 O O . ASP A 1 260 ? 60.975 -1.134 -51.071 1.00 92.44 260 ASP A O 1
ATOM 2085 N N . CYS A 1 261 ? 59.706 0.142 -49.729 1.00 89.62 261 CYS A N 1
ATOM 2086 C CA . CYS A 1 261 ? 60.774 1.102 -49.420 1.00 89.62 261 CYS A CA 1
ATOM 2087 C C . CYS A 1 261 ? 61.965 0.442 -48.706 1.00 89.62 261 CYS A C 1
ATOM 2089 O O . CYS A 1 261 ? 63.114 0.748 -49.026 1.00 89.62 261 CYS A O 1
ATOM 2091 N N . GLU A 1 262 ? 61.714 -0.482 -47.774 1.00 90.25 262 GLU A N 1
ATOM 2092 C CA . GLU A 1 262 ? 62.763 -1.246 -47.087 1.00 90.25 262 GLU A CA 1
ATOM 2093 C C . GLU A 1 262 ? 63.540 -2.150 -48.059 1.00 90.25 262 GLU A C 1
ATOM 2095 O O . GLU A 1 262 ? 64.772 -2.196 -48.021 1.00 90.25 262 GLU A O 1
ATOM 2100 N N . ARG A 1 263 ? 62.849 -2.819 -48.994 1.00 83.38 263 ARG A N 1
ATOM 2101 C CA . ARG A 1 263 ? 63.495 -3.620 -50.050 1.00 83.38 263 ARG A CA 1
ATOM 2102 C C . ARG A 1 263 ? 64.347 -2.771 -50.985 1.00 83.38 263 ARG A C 1
ATOM 2104 O O . ARG A 1 263 ? 65.467 -3.170 -51.299 1.00 83.38 263 ARG A O 1
ATOM 2111 N N . VAL A 1 264 ? 63.844 -1.613 -51.412 1.00 83.81 264 VAL A N 1
ATOM 2112 C CA . VAL A 1 264 ? 64.599 -0.675 -52.256 1.00 83.81 264 VAL A CA 1
ATOM 2113 C C . VAL A 1 264 ? 65.830 -0.161 -51.502 1.00 83.81 264 VAL A C 1
ATOM 2115 O O . VAL A 1 264 ? 66.932 -0.196 -52.048 1.00 83.81 264 VAL A O 1
ATOM 2118 N N . GLY A 1 265 ? 65.682 0.221 -50.229 1.00 78.06 265 GLY A N 1
ATOM 2119 C CA . GLY A 1 265 ? 66.795 0.634 -49.368 1.00 78.06 265 GLY A CA 1
ATOM 2120 C C . GLY A 1 265 ? 67.873 -0.447 -49.211 1.00 78.06 265 GLY A C 1
ATOM 2121 O O . GLY A 1 265 ? 69.059 -0.161 -49.381 1.00 78.06 265 GLY A O 1
ATOM 2122 N N . ASN A 1 266 ? 67.475 -1.701 -48.975 1.00 75.19 266 ASN A N 1
ATOM 2123 C CA . ASN A 1 266 ? 68.406 -2.831 -48.898 1.00 75.19 266 ASN A CA 1
ATOM 2124 C C . ASN A 1 266 ? 69.069 -3.152 -50.250 1.00 75.19 266 ASN A C 1
ATOM 2126 O O . ASN A 1 266 ? 70.247 -3.505 -50.276 1.00 75.19 266 ASN A O 1
ATOM 2130 N N . GLY A 1 267 ? 68.365 -2.974 -51.373 1.00 67.75 267 GLY A N 1
ATOM 2131 C CA . GLY A 1 267 ? 68.937 -3.113 -52.717 1.00 67.75 267 GLY A CA 1
ATOM 2132 C C . GLY A 1 267 ? 70.086 -2.132 -52.978 1.00 67.75 267 GLY A C 1
ATOM 2133 O O . GLY A 1 267 ? 71.147 -2.539 -53.451 1.00 67.75 267 GLY A O 1
ATOM 2134 N N . TYR A 1 268 ? 69.932 -0.865 -52.579 1.00 62.25 268 TYR A N 1
ATOM 2135 C CA . TYR A 1 268 ? 71.003 0.137 -52.681 1.00 62.25 268 TYR A CA 1
ATOM 2136 C C . TYR A 1 268 ? 72.183 -0.129 -51.728 1.00 62.25 268 TYR A C 1
ATOM 2138 O O . TYR A 1 268 ? 73.326 0.198 -52.054 1.00 62.25 268 TYR A O 1
ATOM 2146 N N . A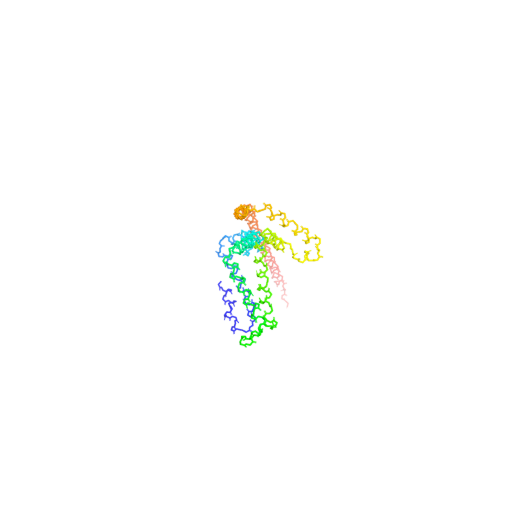LA A 1 269 ? 71.941 -0.739 -50.563 1.00 59.53 269 ALA A N 1
ATOM 2147 C CA . ALA A 1 269 ? 73.005 -1.115 -49.626 1.00 59.53 269 ALA A CA 1
ATOM 2148 C C . ALA A 1 269 ? 73.890 -2.259 -50.165 1.00 59.53 269 ALA A C 1
ATOM 2150 O O . ALA A 1 269 ? 75.105 -2.262 -49.949 1.00 59.53 269 ALA A O 1
ATOM 2151 N N . ILE A 1 270 ? 73.304 -3.206 -50.905 1.00 59.16 270 ILE A N 1
ATOM 2152 C CA . ILE A 1 270 ? 74.037 -4.327 -51.511 1.00 59.16 270 ILE A CA 1
ATOM 2153 C C . ILE A 1 270 ? 74.881 -3.847 -52.706 1.00 59.16 270 ILE A C 1
ATOM 2155 O O . ILE A 1 270 ? 76.044 -4.230 -52.819 1.00 59.16 270 ILE A O 1
ATOM 2159 N N . ASP A 1 271 ? 74.377 -2.932 -53.538 1.00 55.16 271 ASP A N 1
ATOM 2160 C CA . ASP A 1 271 ? 75.124 -2.442 -54.712 1.00 55.16 271 ASP A CA 1
ATOM 2161 C C . ASP A 1 271 ? 76.341 -1.562 -54.328 1.00 55.16 271 ASP A C 1
ATOM 2163 O O . ASP A 1 271 ? 77.397 -1.597 -54.964 1.00 55.16 271 ASP A O 1
ATOM 2167 N N . ASN A 1 272 ? 76.272 -0.852 -53.195 1.00 54.94 272 ASN A N 1
ATOM 2168 C CA . ASN A 1 272 ? 77.405 -0.073 -52.671 1.00 54.94 272 ASN A CA 1
ATOM 2169 C C . ASN A 1 272 ? 78.499 -0.913 -51.986 1.00 54.94 272 ASN A C 1
ATOM 2171 O O . ASN A 1 272 ? 79.610 -0.417 -51.781 1.00 54.94 272 ASN A O 1
ATOM 2175 N N . THR A 1 273 ? 78.240 -2.180 -51.646 1.00 56.06 273 THR A N 1
ATOM 2176 C CA . THR A 1 273 ? 79.274 -3.074 -51.082 1.00 56.06 273 THR A CA 1
ATOM 2177 C C . THR A 1 273 ? 80.053 -3.844 -52.153 1.00 56.06 273 THR A C 1
ATOM 2179 O O . THR A 1 273 ? 81.183 -4.253 -51.893 1.00 56.06 273 THR A O 1
ATOM 2182 N N . ALA A 1 274 ? 79.537 -3.932 -53.386 1.00 54.88 274 ALA A N 1
ATOM 2183 C CA . ALA A 1 274 ? 80.224 -4.543 -54.529 1.00 54.88 274 ALA A CA 1
ATOM 2184 C C . ALA A 1 274 ? 81.320 -3.653 -55.166 1.00 54.88 274 ALA A C 1
ATOM 2186 O O . ALA A 1 274 ? 82.082 -4.121 -56.009 1.00 54.88 274 ALA A O 1
ATOM 2187 N N . ARG A 1 275 ? 81.455 -2.383 -54.747 1.00 53.62 275 ARG A N 1
ATOM 2188 C CA . ARG A 1 275 ? 82.507 -1.449 -55.209 1.00 53.62 275 ARG A CA 1
ATOM 2189 C C . ARG A 1 275 ? 83.573 -1.148 -54.150 1.00 53.62 275 ARG A C 1
ATOM 2191 O O . ARG A 1 275 ? 84.026 -0.011 -54.033 1.00 53.62 275 ARG A O 1
ATOM 2198 N N . ARG A 1 276 ? 84.009 -2.143 -53.373 1.00 52.12 276 ARG A N 1
ATOM 2199 C CA . ARG A 1 276 ? 85.273 -2.026 -52.624 1.00 52.12 276 ARG A CA 1
ATOM 2200 C C . ARG A 1 276 ? 86.407 -2.675 -53.425 1.00 52.12 276 ARG A C 1
ATOM 2202 O O . ARG A 1 276 ? 86.405 -3.896 -53.556 1.00 52.12 276 ARG A O 1
ATOM 2209 N N . PRO A 1 277 ? 87.370 -1.903 -53.962 1.00 52.06 277 PRO A N 1
ATOM 2210 C CA . PRO A 1 277 ? 88.572 -2.483 -54.542 1.00 52.06 277 PRO A CA 1
ATOM 2211 C C . PRO A 1 277 ? 89.395 -3.141 -53.431 1.00 52.06 277 PRO A C 1
ATOM 2213 O O . PRO A 1 277 ? 89.719 -2.508 -52.425 1.00 52.06 277 PRO A O 1
ATOM 2216 N N . VAL A 1 278 ? 89.703 -4.421 -53.627 1.00 55.09 278 VAL A N 1
ATOM 2217 C CA . VAL A 1 278 ? 90.665 -5.176 -52.822 1.00 55.09 278 VAL A CA 1
ATOM 2218 C C . VAL A 1 278 ? 92.024 -4.488 -52.968 1.00 55.09 278 VAL A C 1
ATOM 2220 O O . VAL A 1 278 ? 92.528 -4.340 -54.083 1.00 55.09 278 VAL A O 1
ATOM 2223 N N . ARG A 1 279 ? 92.576 -4.027 -51.849 1.00 47.59 279 ARG A N 1
ATOM 2224 C CA . ARG A 1 279 ? 93.986 -3.665 -51.703 1.00 47.59 279 ARG A CA 1
ATOM 2225 C C . ARG A 1 279 ? 94.622 -4.630 -50.726 1.00 47.59 279 ARG A C 1
ATOM 2227 O O . ARG A 1 279 ? 93.948 -4.930 -49.715 1.00 47.59 279 ARG A O 1
#

Organism: NCBI:txid89044

pLDDT: mean 84.94, std 10.66, range [47.59, 97.06]

Secondary structure (DSSP, 8-state):
-HHHHHS-HHHHTTS-S-HHHHHHHHHHHHHHHHHHHSHHHHHHHHHH-GGG-SS-HHHHHHHHIIIIIIHHHHHHHHHHHHHHHHHHHHTSHHHHHHHHHHHHHHHHHHHTT-EETTEETTSTTTHHHHHHHHHHHHHHHHHHH-HHHHHHHHHHHHHHHHS-HHHHHH-HHHHHHHHHHHHHHHHHHTTTHHHHHHHHHHHHHHHHHHHHHHHHHHHHHHHHHHHHHHHHHHHHHHHHHHHHHHHHHHHHHHHHHHHHHHHHHHHHHHHHHTT----

Sequence (279 aa):
RRMSLQHHPDKVRASGSSCEEANAKFNEIKIARDILVDPDRRKIHDTFGIDLGEEKPELEVWTIGVGSMLSPMGTFALKTFVMRAVIWTMGWRYIGYLVLLLGMVVALLYAIDFKFREVKVRSQDGLPYVIGAGIAVGVVAIVWIWQLLADAAGIFYLASEVVDLALFVENWKIGLGAAITSFCVAWLVRGWWFWIIVLQVALVVVVLIAVSMASELVRLWIENVKTQHGDNLKDWRLRMRKQRKTLQDEVAELKNKMQDCERVGNGYAIDNTARRPVR